Protein AF-A0AAE0Q9N7-F1 (afdb_monomer)

pLDDT: mean 81.33, std 13.74, range [32.94, 96.25]

Solvent-accessible surface area (backbone atoms only — not comparable to full-atom values): 13851 Å² total; per-residue (Å²): 134,69,70,65,60,53,56,53,50,52,50,53,51,52,50,52,51,51,52,49,51,51,52,52,48,52,53,51,52,49,52,52,48,51,55,51,49,51,50,50,52,51,51,50,51,50,51,51,49,52,52,51,51,52,53,52,52,49,53,50,52,52,53,54,53,50,51,55,51,51,52,52,49,49,54,50,50,52,50,51,53,51,53,50,54,52,50,52,53,52,53,50,51,51,52,51,50,53,50,49,55,51,49,52,52,52,48,51,52,52,50,54,53,50,51,51,52,52,50,52,53,29,56,76,69,70,44,47,76,39,90,92,48,98,46,73,56,78,68,87,82,69,53,68,80,67,49,50,59,55,41,50,51,54,44,51,52,51,29,57,77,69,72,50,61,95,84,55,80,44,70,66,47,31,57,77,70,71,48,68,56,57,71,57,46,50,52,52,51,52,51,51,51,52,47,32,37,73,78,49,94,51,59,67,74,60,36,71,71,58,50,73,56,80,66,100,58,99,46,90,66,60,83,66,72,46,68,51,81,77,76,88,68,81,75,74,84,81,125

Mean predicted aligned error: 16.09 Å

Organism: NCBI:txid175788

Structure (mmCIF, N/CA/C/O backbone):
data_AF-A0AAE0Q9N7-F1
#
_entry.id   AF-A0AAE0Q9N7-F1
#
loop_
_atom_site.group_PDB
_atom_site.id
_atom_site.type_symbol
_atom_site.label_atom_id
_atom_site.label_alt_id
_atom_site.label_comp_id
_atom_site.label_asym_id
_atom_site.label_entity_id
_atom_site.label_seq_id
_atom_site.pdbx_PDB_ins_code
_atom_site.Cartn_x
_atom_site.Cartn_y
_atom_site.Cartn_z
_atom_site.occupancy
_atom_site.B_iso_or_equiv
_atom_site.auth_seq_id
_atom_site.auth_comp_id
_atom_site.auth_asym_id
_atom_site.auth_atom_id
_atom_site.pdbx_PDB_model_num
ATOM 1 N N . MET A 1 1 ? -86.485 -32.021 118.780 1.00 53.03 1 MET A N 1
ATOM 2 C CA . MET A 1 1 ? -85.115 -31.770 118.247 1.00 53.03 1 MET A CA 1
ATOM 3 C C . MET A 1 1 ? -84.974 -31.622 116.704 1.00 53.03 1 MET A C 1
ATOM 5 O O . MET A 1 1 ? -83.862 -31.412 116.227 1.00 53.03 1 MET A O 1
ATOM 9 N N . VAL A 1 2 ? -86.040 -31.633 115.879 1.00 52.09 2 VAL A N 1
ATOM 10 C CA . VAL A 1 2 ? -85.914 -31.721 114.391 1.00 52.09 2 VAL A CA 1
ATOM 11 C C . VAL A 1 2 ? -85.994 -30.370 113.631 1.00 52.09 2 VAL A C 1
ATOM 13 O O . VAL A 1 2 ? -85.383 -30.212 112.570 1.00 52.09 2 VAL A O 1
ATOM 16 N N . LYS A 1 3 ? -86.680 -29.345 114.167 1.00 54.03 3 LYS A N 1
ATOM 17 C CA . LYS A 1 3 ? -86.928 -28.052 113.474 1.00 54.03 3 LYS A CA 1
ATOM 18 C C . LYS A 1 3 ? -85.702 -27.110 113.412 1.00 54.03 3 LYS A C 1
ATOM 20 O O . LYS A 1 3 ? -85.504 -26.442 112.394 1.00 54.03 3 LYS A O 1
ATOM 25 N N . ASN A 1 4 ? -84.819 -27.118 114.419 1.00 52.53 4 ASN A N 1
ATOM 26 C CA . ASN A 1 4 ? -83.611 -26.268 114.455 1.00 52.53 4 ASN A CA 1
ATOM 27 C C . ASN A 1 4 ? -82.521 -26.713 113.458 1.00 52.53 4 ASN A C 1
ATOM 29 O O . ASN A 1 4 ? -81.894 -25.882 112.794 1.00 52.53 4 ASN A O 1
ATOM 33 N N . LYS A 1 5 ? -82.382 -28.028 113.232 1.00 55.50 5 LYS A N 1
ATOM 34 C CA . LYS A 1 5 ? -81.478 -28.583 112.208 1.00 55.50 5 LYS A CA 1
ATOM 35 C C . LYS A 1 5 ? -81.874 -28.157 110.780 1.00 55.50 5 LYS A C 1
ATOM 37 O O . LYS A 1 5 ? -80.994 -27.952 109.943 1.00 55.50 5 LYS A O 1
ATOM 42 N N . ARG A 1 6 ? -83.171 -27.952 110.488 1.00 58.56 6 ARG A N 1
ATOM 43 C CA . ARG A 1 6 ? -83.671 -27.535 109.155 1.00 58.56 6 ARG A CA 1
ATOM 44 C C . ARG A 1 6 ? -83.397 -26.050 108.833 1.00 58.56 6 ARG A C 1
ATOM 46 O O . ARG A 1 6 ? -82.978 -25.754 107.710 1.00 58.56 6 ARG A O 1
ATOM 53 N N . LYS A 1 7 ? -83.557 -25.119 109.790 1.00 58.16 7 LYS A N 1
ATOM 54 C CA . LYS A 1 7 ? -83.225 -23.680 109.615 1.00 58.16 7 LYS A CA 1
ATOM 55 C C . LYS A 1 7 ? -81.712 -23.446 109.472 1.00 58.16 7 LYS A C 1
ATOM 57 O O . LYS A 1 7 ? -81.296 -22.711 108.573 1.00 58.16 7 LYS A O 1
ATOM 62 N N . ALA A 1 8 ? -80.892 -24.135 110.2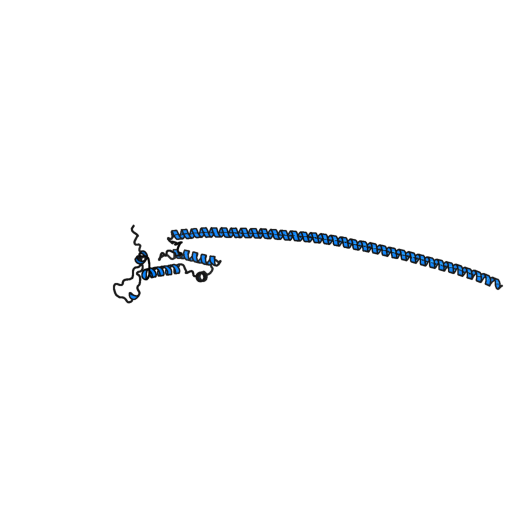70 1.00 60.62 8 ALA A N 1
ATOM 63 C CA . ALA A 1 8 ? -79.432 -24.100 110.149 1.00 60.62 8 ALA A CA 1
ATOM 64 C C . ALA A 1 8 ? -78.944 -24.663 108.797 1.00 60.62 8 ALA A C 1
ATOM 66 O O . ALA A 1 8 ? -78.095 -24.053 108.145 1.00 60.62 8 ALA A O 1
ATOM 67 N N . LYS A 1 9 ? -79.550 -25.760 108.304 1.00 61.16 9 LYS A N 1
ATOM 68 C CA . LYS A 1 9 ? -79.295 -26.291 106.948 1.00 61.16 9 LYS A CA 1
ATOM 69 C C . LYS A 1 9 ? -79.631 -25.277 105.846 1.00 61.16 9 LYS A C 1
ATOM 71 O O . LYS A 1 9 ? -78.845 -25.131 104.913 1.00 61.16 9 LYS A O 1
ATOM 76 N N . LYS A 1 10 ? -80.755 -24.549 105.938 1.00 63.91 10 LYS A N 1
ATOM 77 C CA . LYS A 1 10 ? -81.136 -23.514 104.949 1.00 63.91 10 LYS A CA 1
ATOM 78 C C . LYS A 1 10 ? -80.170 -22.319 104.940 1.00 63.91 10 LYS A C 1
ATOM 80 O O . LYS A 1 10 ? -79.782 -21.890 103.854 1.00 63.91 10 LYS A O 1
ATOM 85 N N . ARG A 1 11 ? -79.742 -21.811 106.106 1.00 62.56 11 ARG A N 1
ATOM 86 C CA . ARG A 1 11 ? -78.745 -20.720 106.205 1.00 62.56 11 ARG A CA 1
ATOM 87 C C . ARG A 1 11 ? -77.376 -21.149 105.664 1.00 62.56 11 ARG A C 1
ATOM 89 O O . ARG A 1 11 ? -76.873 -20.487 104.760 1.00 62.56 11 ARG A O 1
ATOM 96 N N . LYS A 1 12 ? -76.867 -22.323 106.069 1.00 67.38 12 LYS A N 1
ATOM 97 C CA . LYS A 1 12 ? -75.627 -22.904 105.514 1.00 67.38 12 LYS A CA 1
ATOM 98 C C . LYS A 1 12 ? -75.705 -23.108 103.996 1.00 67.38 12 LYS A C 1
ATOM 100 O O . LYS A 1 12 ? -74.743 -22.827 103.293 1.00 67.38 12 LYS A O 1
ATOM 105 N N . LYS A 1 13 ? -76.856 -23.527 103.451 1.00 70.25 13 LYS A N 1
ATOM 106 C CA . LYS A 1 13 ? -77.056 -23.687 101.995 1.00 70.25 13 LYS A CA 1
ATOM 107 C C . LYS A 1 13 ? -77.084 -22.341 101.249 1.00 70.25 13 LYS A C 1
ATOM 109 O O . LYS A 1 13 ? -76.568 -22.259 100.136 1.00 70.25 13 LYS A O 1
ATOM 114 N N . LYS A 1 14 ? -77.654 -21.284 101.848 1.00 72.31 14 LYS A N 1
ATOM 115 C CA . LYS A 1 14 ? -77.704 -19.921 101.276 1.00 72.31 14 LYS A CA 1
ATOM 116 C C . LYS A 1 14 ? -76.325 -19.253 101.288 1.00 72.31 14 LYS A C 1
ATOM 118 O O . LYS A 1 14 ? -75.944 -18.639 100.297 1.00 72.31 14 LYS A O 1
ATOM 123 N N . GLU A 1 15 ? -75.565 -19.435 102.361 1.00 74.38 15 GLU A N 1
ATOM 124 C CA . GLU A 1 15 ? -74.193 -18.941 102.502 1.00 74.38 15 GLU A CA 1
ATOM 125 C C . GLU A 1 15 ? -73.213 -19.688 101.598 1.00 74.38 15 GLU A C 1
ATOM 127 O O . GLU A 1 15 ? -72.452 -19.053 100.873 1.00 74.38 15 GLU A O 1
ATOM 132 N N . LYS A 1 16 ? -73.340 -21.019 101.498 1.00 74.38 16 LYS A N 1
ATOM 133 C CA . LYS A 1 16 ? -72.611 -21.824 100.511 1.00 74.38 16 LYS A CA 1
ATOM 134 C C . LYS A 1 16 ? -72.901 -21.341 99.086 1.00 74.38 16 LYS A C 1
ATOM 136 O O . LYS A 1 16 ? -71.962 -21.079 98.354 1.00 74.38 16 LYS A O 1
ATOM 141 N N . LYS A 1 17 ? -74.168 -21.079 98.723 1.00 75.31 17 LYS A N 1
ATOM 142 C CA . LYS A 1 17 ? -74.533 -20.469 97.422 1.00 75.31 17 LYS A CA 1
ATOM 143 C C . LYS A 1 17 ? -73.955 -19.060 97.216 1.00 75.31 17 LYS A C 1
ATOM 145 O O . LYS A 1 17 ? -73.606 -18.713 96.090 1.00 75.31 17 LYS A O 1
ATOM 150 N N . ARG A 1 18 ? -73.884 -18.222 98.257 1.00 76.06 18 ARG A N 1
ATOM 151 C CA . ARG A 1 18 ? -73.337 -16.853 98.173 1.00 76.06 18 ARG A CA 1
ATOM 152 C C . ARG A 1 18 ? -71.815 -16.882 98.000 1.00 76.06 18 ARG A C 1
ATOM 154 O O . ARG A 1 18 ? -71.292 -16.133 97.178 1.00 76.06 18 ARG A O 1
ATOM 161 N N . ASN A 1 19 ? -71.138 -17.788 98.703 1.00 76.88 19 ASN A N 1
ATOM 162 C CA . ASN A 1 19 ? -69.706 -18.039 98.561 1.00 76.88 19 ASN A CA 1
ATOM 163 C C . ASN A 1 19 ? -69.384 -18.666 97.202 1.00 76.88 19 ASN A C 1
ATOM 165 O O . ASN A 1 19 ? -68.473 -18.184 96.541 1.00 76.88 19 ASN A O 1
ATOM 169 N N . GLU A 1 20 ? -70.186 -19.620 96.722 1.00 78.25 20 GLU A N 1
ATOM 170 C CA . GLU A 1 20 ? -70.092 -20.177 95.365 1.00 78.25 20 GLU A CA 1
ATOM 171 C C . GLU A 1 20 ? -70.196 -19.064 94.310 1.00 78.25 20 GLU A C 1
ATOM 173 O O . GLU A 1 20 ? -69.321 -18.925 93.462 1.00 78.25 20 GLU A O 1
ATOM 178 N N . LYS A 1 21 ? -71.203 -18.181 94.413 1.00 76.94 21 LYS A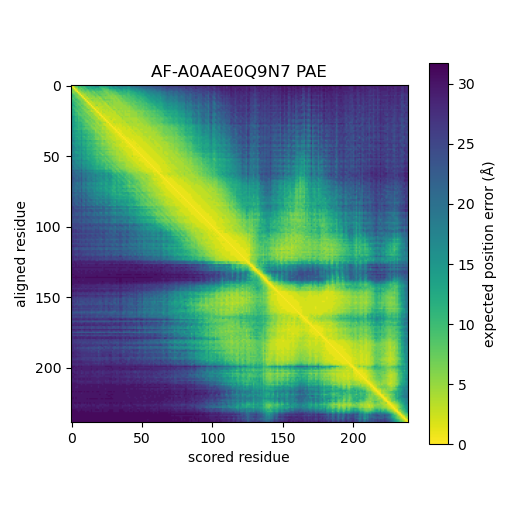 N 1
ATOM 179 C CA . LYS A 1 21 ? -71.366 -17.031 93.505 1.00 76.94 21 LYS A CA 1
ATOM 180 C C . LYS A 1 21 ? -70.185 -16.057 93.553 1.00 76.94 21 LYS A C 1
ATOM 182 O O . LYS A 1 21 ? -69.761 -15.583 92.502 1.00 76.94 21 LYS A O 1
ATOM 187 N N . LYS A 1 22 ? -69.637 -15.757 94.738 1.00 78.94 22 LYS A N 1
ATOM 188 C CA . LYS A 1 22 ? -68.433 -14.914 94.880 1.00 78.94 22 LYS A CA 1
ATOM 189 C C . LYS A 1 22 ? -67.204 -15.583 94.257 1.00 78.94 22 LYS A C 1
ATOM 191 O O . LYS A 1 22 ? -66.437 -14.912 93.573 1.00 78.94 22 LYS A O 1
ATOM 196 N N . ARG A 1 23 ? -67.045 -16.896 94.443 1.00 79.69 23 ARG A N 1
ATOM 197 C CA . ARG A 1 23 ? -65.943 -17.695 93.886 1.00 79.69 23 ARG A CA 1
ATOM 198 C C . ARG A 1 23 ? -66.013 -17.752 92.359 1.00 79.69 23 ARG A C 1
ATOM 200 O O . ARG A 1 23 ? -65.014 -17.494 91.695 1.00 79.69 23 ARG A O 1
ATOM 207 N N . VAL A 1 24 ? -67.208 -17.982 91.812 1.00 81.56 24 VAL A N 1
ATOM 208 C CA . VAL A 1 24 ? -67.478 -17.959 90.367 1.00 81.56 24 VAL A CA 1
ATOM 209 C C . VAL A 1 24 ? -67.246 -16.562 89.789 1.00 81.56 24 VAL A C 1
ATOM 211 O O . VAL A 1 24 ? -66.584 -16.447 88.765 1.00 81.56 24 VAL A O 1
ATOM 214 N N . LYS A 1 25 ? -67.706 -15.486 90.446 1.00 81.06 25 LYS A N 1
ATOM 215 C CA . LYS A 1 25 ? -67.467 -14.108 89.981 1.00 81.06 25 LYS A CA 1
ATOM 216 C C . LYS A 1 25 ? -65.980 -13.743 89.991 1.00 81.06 25 LYS A C 1
ATOM 218 O O . LYS A 1 25 ? -65.488 -13.264 88.978 1.00 81.06 25 LYS A O 1
ATOM 223 N N . LYS A 1 26 ? -65.247 -14.073 91.062 1.00 81.25 26 LYS A N 1
ATOM 224 C CA . LYS A 1 26 ? -63.788 -13.878 91.144 1.00 81.25 26 LYS A CA 1
ATOM 225 C C . LYS A 1 26 ? -63.051 -14.650 90.042 1.00 81.25 26 LYS A C 1
ATOM 227 O O . LYS A 1 26 ? -62.219 -14.075 89.354 1.00 81.25 26 LYS A O 1
ATOM 232 N N . SER A 1 27 ? -63.422 -15.912 89.809 1.00 84.69 27 SER A N 1
ATOM 233 C CA . SER A 1 27 ? -62.893 -16.730 88.705 1.00 84.69 27 SER A CA 1
ATOM 234 C C . SER A 1 27 ? -63.186 -16.120 87.327 1.00 84.69 27 SER A C 1
ATOM 236 O O . SER A 1 27 ? -62.323 -16.106 86.448 1.00 84.69 27 SER A O 1
ATOM 238 N N . MET A 1 28 ? -64.391 -15.580 87.135 1.00 83.56 28 MET A N 1
ATOM 239 C CA . MET A 1 28 ? -64.815 -14.956 85.882 1.00 83.56 28 MET A CA 1
ATOM 240 C C . MET A 1 28 ? -64.090 -13.626 85.626 1.00 83.56 28 MET A C 1
ATOM 242 O O . MET A 1 28 ? -63.645 -13.380 84.504 1.00 83.56 28 MET A O 1
ATOM 246 N N . ASP A 1 29 ? -63.929 -12.796 86.657 1.00 86.56 29 ASP A N 1
ATOM 247 C CA . ASP A 1 29 ? -63.195 -11.529 86.597 1.00 86.56 29 ASP A CA 1
ATOM 248 C C . ASP A 1 29 ? -61.695 -11.766 86.376 1.00 86.56 29 ASP A C 1
ATOM 250 O O . ASP A 1 29 ? -61.063 -11.062 85.587 1.00 86.56 29 ASP A O 1
ATOM 254 N N . GLU A 1 30 ? -61.133 -12.823 86.962 1.00 86.38 30 GLU A N 1
ATOM 255 C CA . GLU A 1 30 ? -59.747 -13.229 86.733 1.00 86.38 30 GLU A CA 1
ATOM 256 C C . GLU A 1 30 ? -59.525 -13.784 85.319 1.00 86.38 30 GLU A C 1
ATOM 258 O O . GLU A 1 30 ? -58.562 -13.402 84.652 1.00 86.38 30 GLU A O 1
ATOM 263 N N . LYS A 1 31 ? -60.466 -14.578 84.783 1.00 86.12 31 LYS A N 1
ATOM 264 C CA . LYS A 1 31 ? -60.480 -14.959 83.357 1.00 86.12 31 LYS A CA 1
ATOM 265 C C . LYS A 1 31 ? -60.561 -13.737 82.441 1.00 86.12 31 LYS A C 1
ATOM 267 O O . LYS A 1 31 ? -59.862 -13.688 81.431 1.00 86.12 31 LYS A O 1
ATOM 272 N N . LYS A 1 32 ? -61.388 -12.739 82.773 1.00 85.81 32 LYS A N 1
ATOM 273 C CA . LYS A 1 32 ? -61.473 -11.480 82.011 1.00 85.81 32 LYS A CA 1
ATOM 274 C C . LYS A 1 32 ? -60.167 -10.691 82.077 1.00 85.81 32 LYS A C 1
ATOM 276 O O . LYS A 1 32 ? -59.744 -10.162 81.052 1.00 85.81 32 LYS A O 1
ATOM 281 N N . ARG A 1 33 ? -59.517 -10.630 83.242 1.00 86.12 33 ARG A N 1
ATOM 282 C CA . ARG A 1 33 ? -58.223 -9.959 83.425 1.00 86.12 33 ARG A CA 1
ATOM 283 C C . ARG A 1 33 ? -57.124 -10.647 82.613 1.00 86.12 33 ARG A C 1
ATOM 285 O O . ARG A 1 33 ? -56.467 -9.966 81.837 1.00 86.12 33 ARG A O 1
ATOM 292 N N . LYS A 1 34 ? -57.017 -11.981 82.676 1.00 86.69 34 LYS A N 1
ATOM 293 C CA . LYS A 1 34 ? -56.077 -12.767 81.851 1.00 86.69 34 LYS A CA 1
ATOM 294 C C . LYS A 1 34 ? -56.313 -12.576 80.350 1.00 86.69 34 LYS A C 1
ATOM 296 O O . LYS A 1 34 ? -55.368 -12.294 79.629 1.00 86.69 34 LYS A O 1
ATOM 301 N N . ARG A 1 35 ? -57.570 -12.601 79.885 1.00 86.88 35 ARG A N 1
ATOM 302 C CA . ARG A 1 35 ? -57.908 -12.319 78.473 1.00 86.88 35 ARG A CA 1
ATOM 303 C C . ARG A 1 35 ? -57.516 -10.905 78.032 1.00 86.88 35 ARG A C 1
ATOM 305 O O . ARG A 1 35 ? -57.087 -10.716 76.898 1.00 86.88 35 ARG A O 1
ATOM 312 N N . ARG A 1 36 ? -57.682 -9.898 78.900 1.00 86.44 36 ARG A N 1
ATOM 313 C CA . ARG A 1 36 ? -57.249 -8.515 78.621 1.00 86.44 36 ARG A CA 1
ATOM 314 C C . ARG A 1 36 ? -55.724 -8.412 78.554 1.00 86.44 36 ARG A C 1
ATOM 316 O O . ARG A 1 36 ? -55.220 -7.746 77.656 1.00 86.44 36 ARG A O 1
ATOM 323 N N . GLU A 1 37 ? -55.018 -9.086 79.458 1.00 88.62 37 GLU A N 1
ATOM 324 C CA . GLU A 1 37 ? -53.552 -9.153 79.487 1.00 88.62 37 GLU A CA 1
ATOM 325 C C . GLU A 1 37 ? -52.998 -9.842 78.228 1.00 88.62 37 GLU A C 1
ATOM 327 O O . GLU A 1 37 ? -52.173 -9.274 77.520 1.00 88.62 37 GLU A O 1
ATOM 332 N N . GLU A 1 38 ? -53.529 -11.013 77.865 1.00 90.25 38 GLU A N 1
ATOM 333 C CA . GLU A 1 38 ? -53.177 -11.727 76.630 1.00 90.25 38 GLU A CA 1
ATOM 334 C C . GLU A 1 38 ? -53.450 -10.882 75.384 1.00 90.25 38 GLU A C 1
ATOM 336 O O . GLU A 1 38 ? -52.631 -10.852 74.465 1.00 90.25 38 GLU A O 1
ATOM 341 N N . LYS A 1 39 ? -54.574 -10.151 75.354 1.00 90.75 39 LYS A N 1
ATOM 342 C CA . LYS A 1 39 ? -54.892 -9.233 74.255 1.00 90.75 39 LYS A CA 1
ATOM 343 C C . LYS A 1 39 ? -53.864 -8.102 74.159 1.00 90.75 39 LYS A C 1
ATOM 345 O O . LYS A 1 39 ? -53.397 -7.827 73.057 1.00 90.75 39 LYS A O 1
ATOM 350 N N . ARG A 1 40 ? -53.453 -7.511 75.289 1.00 90.94 40 ARG A N 1
ATOM 351 C CA . ARG A 1 40 ? -52.391 -6.489 75.339 1.00 90.94 40 ARG A CA 1
ATOM 352 C C . ARG A 1 40 ? -51.048 -7.039 74.863 1.00 90.94 40 ARG A C 1
ATOM 354 O O . ARG A 1 40 ? -50.412 -6.417 74.021 1.00 90.94 40 ARG A O 1
ATOM 361 N N . ILE A 1 41 ? -50.647 -8.222 75.330 1.00 90.75 41 ILE A N 1
ATOM 362 C CA . ILE A 1 41 ? -49.402 -8.882 74.905 1.00 90.75 41 ILE A CA 1
ATOM 363 C C . ILE A 1 41 ? -49.440 -9.190 73.402 1.00 90.75 41 ILE A C 1
ATOM 365 O O . ILE A 1 41 ? -48.456 -8.966 72.697 1.00 90.75 41 ILE A O 1
ATOM 369 N N . LYS A 1 42 ? -50.573 -9.676 72.883 1.00 91.69 42 LYS A N 1
ATOM 370 C CA . LYS A 1 42 ? -50.754 -9.965 71.454 1.00 91.69 42 LYS A CA 1
ATOM 371 C C . LYS A 1 42 ? -50.705 -8.692 70.604 1.00 91.69 42 LYS A C 1
ATOM 373 O O . LYS A 1 42 ? -50.056 -8.690 69.558 1.00 91.69 42 LYS A O 1
ATOM 378 N N . GLU A 1 43 ? -51.345 -7.613 71.051 1.00 92.06 43 GLU A N 1
ATOM 379 C CA . GLU A 1 43 ? -51.276 -6.299 70.400 1.00 92.06 43 GLU A CA 1
ATOM 380 C C . GLU A 1 43 ? -49.852 -5.729 70.418 1.00 92.06 43 GLU A C 1
ATOM 382 O O . GLU A 1 43 ? -49.379 -5.254 69.387 1.00 92.06 43 GLU A O 1
ATOM 387 N N . GLU A 1 44 ? -49.131 -5.835 71.535 1.00 92.69 44 GLU A N 1
ATOM 388 C CA . GLU A 1 44 ? -47.752 -5.351 71.649 1.00 92.69 44 GLU A CA 1
ATOM 389 C C . GLU A 1 44 ? -46.784 -6.169 70.781 1.00 92.69 44 GLU A C 1
ATOM 391 O O . GLU A 1 44 ? -45.977 -5.595 70.052 1.00 92.69 44 GLU A O 1
ATOM 396 N N . ARG A 1 45 ? -46.921 -7.504 70.744 1.00 91.38 45 ARG A N 1
ATOM 397 C CA . ARG A 1 45 ? -46.169 -8.366 69.812 1.00 91.38 45 ARG A CA 1
ATOM 398 C C . ARG A 1 45 ? -46.454 -8.003 68.353 1.00 91.38 45 ARG A C 1
ATOM 400 O O . ARG A 1 45 ? -45.520 -7.879 67.566 1.00 91.38 45 ARG A O 1
ATOM 407 N N . SER A 1 46 ? -47.718 -7.758 67.997 1.00 91.94 46 SER A N 1
ATOM 408 C CA . SER A 1 46 ? -48.106 -7.291 66.656 1.00 91.94 46 SER A CA 1
ATOM 409 C C . SER A 1 46 ? -47.475 -5.932 66.319 1.00 91.94 46 SER A C 1
ATOM 411 O O . SER A 1 46 ? -46.937 -5.746 65.226 1.00 91.94 46 SER A O 1
ATOM 413 N N . ARG A 1 47 ? -47.463 -4.984 67.267 1.00 91.81 47 ARG A N 1
ATOM 414 C CA . ARG A 1 47 ? -46.800 -3.677 67.111 1.00 91.81 47 ARG A CA 1
ATOM 415 C C . ARG A 1 47 ? -45.289 -3.818 66.939 1.00 91.81 47 ARG A C 1
ATOM 417 O O . ARG A 1 47 ? -44.719 -3.159 66.069 1.00 91.81 47 ARG A O 1
ATOM 424 N N . GLN A 1 48 ? -44.640 -4.672 67.729 1.00 90.62 48 GLN A N 1
ATOM 425 C CA . GLN A 1 48 ? -43.209 -4.948 67.603 1.00 90.62 48 GLN A CA 1
ATOM 426 C C . GLN A 1 48 ? -42.871 -5.585 66.254 1.00 90.62 48 GLN A C 1
ATOM 428 O O . GLN A 1 48 ? -41.899 -5.168 65.623 1.00 90.62 48 GLN A O 1
ATOM 433 N N . GLU A 1 49 ? -43.684 -6.524 65.770 1.00 92.50 49 GLU A N 1
ATOM 434 C CA . GLU A 1 49 ? -43.461 -7.166 64.473 1.00 92.50 49 GLU A CA 1
ATOM 435 C C . GLU A 1 49 ? -43.624 -6.171 63.318 1.00 92.50 49 GLU A C 1
ATOM 437 O O . GLU A 1 49 ? -42.736 -6.057 62.475 1.00 92.50 49 GLU A O 1
ATOM 442 N N . LYS A 1 50 ? -44.658 -5.318 63.354 1.00 92.81 50 LYS A N 1
ATOM 443 C CA . LYS A 1 50 ? -44.818 -4.209 62.394 1.00 92.81 50 LYS A CA 1
ATOM 444 C C . LYS A 1 50 ? -43.628 -3.241 62.419 1.00 92.81 50 LYS A C 1
ATOM 446 O O . LYS A 1 50 ? -43.171 -2.792 61.366 1.00 92.81 50 LYS A O 1
ATOM 451 N N . ARG A 1 51 ? -43.087 -2.922 63.604 1.00 92.94 51 ARG A N 1
ATOM 452 C CA . ARG A 1 51 ? -41.875 -2.088 63.747 1.00 92.94 51 ARG A CA 1
ATOM 453 C C . ARG A 1 51 ? -40.647 -2.772 63.139 1.00 92.94 51 ARG A C 1
ATOM 455 O O . ARG A 1 51 ? -39.889 -2.117 62.422 1.00 92.94 51 ARG A O 1
ATOM 462 N N . LYS A 1 52 ? -40.450 -4.072 63.388 1.00 92.62 52 LYS A N 1
ATOM 463 C CA . LYS A 1 52 ? -39.361 -4.867 62.794 1.00 92.62 52 LYS A CA 1
ATOM 464 C C . LYS A 1 52 ? -39.489 -4.933 61.274 1.00 92.62 52 LYS A C 1
ATOM 466 O O . LYS A 1 52 ? -38.503 -4.713 60.574 1.00 92.62 52 LYS A O 1
ATOM 471 N N . GLU A 1 53 ? -40.692 -5.160 60.755 1.00 93.00 53 GLU A N 1
ATOM 472 C CA . GLU A 1 53 ? -40.956 -5.203 59.319 1.00 93.00 53 GLU A CA 1
ATOM 473 C C . GLU A 1 53 ? -40.695 -3.846 58.651 1.00 93.00 53 GLU A C 1
ATOM 475 O O . GLU A 1 53 ? -40.015 -3.788 57.625 1.00 93.00 53 GLU A O 1
ATOM 480 N N . LYS A 1 54 ? -41.134 -2.737 59.266 1.00 92.88 54 LYS A N 1
ATOM 481 C CA . LYS A 1 54 ? -40.835 -1.377 58.786 1.00 92.88 54 LYS A CA 1
ATOM 482 C C . LYS A 1 54 ? -39.324 -1.130 58.716 1.00 92.88 54 LYS A C 1
ATOM 484 O O . LYS A 1 54 ? -38.834 -0.692 57.676 1.00 92.88 54 LYS A O 1
ATOM 489 N N . LYS A 1 55 ? -38.573 -1.500 59.764 1.00 92.31 55 LYS A N 1
ATOM 490 C CA . LYS A 1 55 ? -37.099 -1.413 59.781 1.00 92.31 55 LYS A CA 1
ATOM 491 C C . LYS A 1 55 ? -36.452 -2.280 58.692 1.00 92.31 55 LYS A C 1
ATOM 493 O O . LYS A 1 55 ? -35.525 -1.826 58.024 1.00 92.31 55 LYS A O 1
ATOM 498 N N . ARG A 1 56 ? -36.945 -3.506 58.464 1.00 92.19 56 ARG A N 1
ATOM 499 C CA . ARG A 1 56 ? -36.468 -4.392 57.382 1.00 92.19 56 ARG A CA 1
ATOM 500 C C . ARG A 1 56 ? -36.708 -3.773 56.000 1.00 92.19 56 ARG A C 1
ATOM 502 O O . ARG A 1 56 ? -35.783 -3.738 55.189 1.00 92.19 56 ARG A O 1
ATOM 509 N N . LYS A 1 57 ? -37.911 -3.242 55.746 1.00 90.81 57 LYS A N 1
ATOM 510 C CA . LYS A 1 57 ? -38.269 -2.561 54.487 1.00 90.81 57 LYS A CA 1
ATOM 511 C C . LYS A 1 57 ? -37.408 -1.321 54.248 1.00 90.81 57 LYS A C 1
ATOM 513 O O . LYS A 1 57 ? -36.905 -1.136 53.142 1.00 90.81 57 LYS A O 1
ATOM 518 N N . GLU A 1 58 ? -37.176 -0.509 55.277 1.00 91.50 58 GLU A N 1
ATOM 519 C CA . GLU A 1 58 ? -36.314 0.674 55.186 1.00 91.50 58 GLU A CA 1
ATOM 520 C C . GLU A 1 58 ? -34.852 0.301 54.895 1.00 91.50 58 GLU A C 1
ATOM 522 O O . GLU A 1 58 ? -34.242 0.864 53.987 1.00 91.50 58 GLU A O 1
ATOM 527 N N . LYS A 1 59 ? -34.303 -0.710 55.584 1.00 91.38 59 LYS A N 1
ATOM 528 C CA . LYS A 1 59 ? -32.945 -1.217 55.326 1.00 91.38 59 LYS A CA 1
ATOM 529 C C . LYS A 1 59 ? -32.800 -1.753 53.897 1.00 91.38 59 LYS A C 1
ATOM 531 O O . LYS A 1 59 ? -31.794 -1.482 53.246 1.00 91.38 59 LYS A O 1
ATOM 536 N N . LYS A 1 60 ? -33.811 -2.468 53.385 1.00 89.88 60 LYS A N 1
ATOM 537 C CA . LYS A 1 60 ? -33.838 -2.972 52.000 1.00 89.88 60 LYS A CA 1
ATOM 538 C C . LYS A 1 60 ? -33.882 -1.824 50.983 1.00 89.88 60 LYS A C 1
ATOM 540 O O . LYS A 1 60 ? -33.146 -1.862 50.002 1.00 89.88 60 LYS A O 1
ATOM 545 N N . ARG A 1 61 ? -34.673 -0.775 51.248 1.00 89.06 61 ARG A N 1
ATOM 546 C CA . ARG A 1 61 ? -34.711 0.450 50.429 1.00 89.06 61 ARG A CA 1
ATOM 547 C C . ARG A 1 61 ? -33.364 1.176 50.399 1.00 89.06 61 ARG A C 1
ATOM 549 O O . ARG A 1 61 ? -32.906 1.518 49.314 1.00 89.06 61 ARG A O 1
ATOM 556 N N . LYS A 1 62 ? -32.716 1.366 51.557 1.00 89.25 62 LYS A N 1
ATOM 557 C CA . LYS A 1 62 ? -31.389 2.005 51.649 1.00 89.25 62 LYS A CA 1
ATOM 558 C C . LYS A 1 62 ? -30.334 1.223 50.857 1.00 89.25 62 LYS A C 1
ATOM 560 O O . LYS A 1 62 ? -29.697 1.805 49.986 1.00 89.25 62 LYS A O 1
ATOM 565 N N . ARG A 1 63 ? -30.254 -0.100 51.058 1.00 87.00 63 ARG A N 1
ATOM 566 C CA . ARG A 1 63 ? -29.352 -0.994 50.302 1.00 87.00 63 ARG A CA 1
ATOM 567 C C . ARG A 1 63 ? -29.590 -0.936 48.790 1.00 87.00 63 ARG A C 1
ATOM 569 O O . ARG A 1 63 ? -28.636 -0.833 48.031 1.00 87.00 63 ARG A O 1
ATOM 576 N N . GLY A 1 64 ? -30.851 -0.952 48.347 1.00 88.38 64 GLY A N 1
ATOM 577 C CA . GLY A 1 64 ? -31.181 -0.841 46.922 1.00 88.38 64 GLY A CA 1
ATOM 578 C C . GLY A 1 64 ? -30.808 0.521 46.320 1.00 88.38 64 GLY A C 1
ATOM 579 O O . GLY A 1 64 ? -30.363 0.591 45.178 1.00 88.38 64 GLY A O 1
ATOM 580 N N . GLY A 1 65 ? -30.952 1.609 47.083 1.00 88.75 65 GLY A N 1
ATOM 581 C CA . GLY A 1 65 ? -30.506 2.942 46.666 1.00 88.75 65 GLY A CA 1
ATOM 582 C C . GLY A 1 65 ? -28.984 3.046 46.540 1.00 88.75 65 GLY A C 1
ATOM 583 O O . GLY A 1 65 ? -28.491 3.641 45.585 1.00 88.75 65 GLY A O 1
ATOM 584 N N . GLU A 1 66 ? -28.250 2.437 47.469 1.00 90.31 66 GLU A N 1
ATOM 585 C CA . GLU A 1 66 ? -26.786 2.377 47.472 1.00 90.31 66 GLU A CA 1
ATOM 586 C C . GLU A 1 66 ? -26.245 1.532 46.309 1.00 90.31 66 GLU A C 1
ATOM 588 O O . GLU A 1 66 ? -25.428 2.025 45.536 1.00 90.31 66 GLU A O 1
ATOM 593 N N . GLN A 1 67 ? -26.810 0.341 46.074 1.00 89.31 67 GLN A N 1
ATOM 594 C CA . GLN A 1 67 ? -26.489 -0.488 44.903 1.00 89.31 67 GLN A CA 1
ATOM 595 C C . GLN A 1 67 ? -26.718 0.256 43.584 1.00 89.31 67 GLN A C 1
ATOM 597 O O . GLN A 1 67 ? -25.844 0.267 42.725 1.00 89.31 67 GLN A O 1
ATOM 602 N N .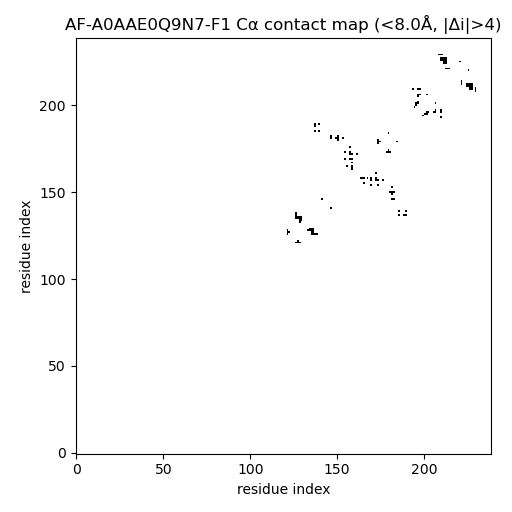 ARG A 1 68 ? -27.853 0.954 43.432 1.00 89.50 68 ARG A N 1
ATOM 603 C CA . ARG A 1 68 ? -28.126 1.764 42.230 1.00 89.50 68 ARG A CA 1
ATOM 604 C C . ARG A 1 68 ? -27.133 2.914 42.050 1.00 89.50 68 ARG A C 1
ATOM 606 O O . ARG A 1 68 ? -26.860 3.311 40.918 1.00 89.50 68 ARG A O 1
ATOM 613 N N . ARG A 1 69 ? -26.632 3.502 43.142 1.00 89.94 69 ARG A N 1
ATOM 614 C CA . ARG A 1 69 ? -25.616 4.564 43.085 1.00 89.94 69 ARG A CA 1
ATOM 615 C C . ARG A 1 69 ? -24.267 4.000 42.652 1.00 89.94 69 ARG A C 1
ATOM 617 O O . ARG A 1 69 ? -23.648 4.597 41.775 1.00 89.94 69 ARG A O 1
ATOM 624 N N . GLU A 1 70 ? -23.857 2.862 43.203 1.00 92.31 70 GLU A N 1
ATOM 625 C CA . GLU A 1 70 ? -22.618 2.185 42.807 1.00 92.31 70 GLU A CA 1
ATOM 626 C C . GLU A 1 70 ? -22.675 1.687 41.360 1.00 92.31 70 GLU A C 1
ATOM 628 O O . GLU A 1 70 ? -21.775 1.982 40.583 1.00 92.31 70 GLU A O 1
ATOM 633 N N . GLU A 1 71 ? -23.782 1.085 40.921 1.00 93.38 71 GLU A N 1
ATOM 634 C CA . GLU A 1 71 ? -23.952 0.656 39.527 1.00 93.38 71 GLU A CA 1
ATOM 635 C C . GLU A 1 71 ? -23.868 1.838 38.541 1.00 93.38 71 GLU A C 1
ATOM 637 O O . GLU A 1 71 ? -23.254 1.741 37.479 1.00 93.38 71 GLU A O 1
ATOM 642 N N . LYS A 1 72 ? -24.438 3.000 38.896 1.00 94.00 72 LYS A N 1
ATOM 643 C CA . LYS A 1 72 ? -24.302 4.228 38.093 1.00 94.00 72 LYS A CA 1
ATOM 644 C C . LYS A 1 72 ? -22.862 4.742 38.057 1.00 94.00 72 LYS A C 1
ATOM 646 O O . LYS A 1 72 ? -22.437 5.236 37.012 1.00 94.00 72 LYS A O 1
ATOM 651 N N . LYS A 1 73 ? -22.125 4.676 39.172 1.00 95.00 73 LYS A N 1
ATOM 652 C CA . LYS A 1 73 ? -20.702 5.052 39.212 1.00 95.00 73 LYS A CA 1
ATOM 653 C C . LYS A 1 73 ? -19.876 4.110 38.343 1.00 95.00 73 LYS A C 1
ATOM 655 O O . LYS A 1 73 ? -19.076 4.596 37.549 1.00 95.00 73 LYS A O 1
ATOM 660 N N . GLU A 1 74 ? -20.124 2.809 38.432 1.00 94.06 74 GLU A N 1
ATOM 661 C CA . GLU A 1 74 ? -19.421 1.798 37.645 1.00 94.06 74 GLU A CA 1
ATOM 662 C C . GLU A 1 74 ? -19.686 1.976 36.149 1.00 94.06 74 GLU A C 1
ATOM 664 O O . GLU A 1 74 ? -18.751 2.113 35.366 1.00 94.06 74 GLU A O 1
ATOM 669 N N . LYS A 1 75 ? -20.949 2.158 35.744 1.00 95.94 75 LYS A N 1
ATOM 670 C CA . LYS A 1 75 ? -21.306 2.488 34.353 1.00 95.94 75 LYS A CA 1
ATOM 671 C C . LYS A 1 75 ? -20.588 3.742 33.842 1.00 95.94 75 LYS A C 1
ATOM 673 O O . LYS A 1 75 ? -20.129 3.763 32.701 1.00 95.94 75 LYS A O 1
ATOM 678 N N . LYS A 1 76 ? -20.454 4.783 34.674 1.00 95.19 76 LYS A N 1
ATOM 679 C CA . LYS A 1 76 ? -19.687 5.992 34.322 1.00 95.19 76 LYS A CA 1
ATOM 680 C C . LYS A 1 76 ? -18.188 5.709 34.182 1.00 95.19 76 LYS A C 1
ATOM 682 O O . LYS A 1 76 ? -17.577 6.227 33.252 1.00 95.19 76 LYS A O 1
ATOM 687 N N . ARG A 1 77 ? -17.602 4.897 35.070 1.00 95.12 77 ARG A N 1
ATOM 688 C CA . ARG A 1 77 ? -16.186 4.492 35.010 1.00 95.12 77 ARG A CA 1
ATOM 689 C C . ARG A 1 77 ? -15.890 3.687 33.750 1.00 95.12 77 ARG A C 1
ATOM 691 O O . ARG A 1 77 ? -14.963 4.031 33.023 1.00 95.12 77 ARG A O 1
ATOM 698 N N . VAL A 1 78 ? -16.723 2.692 33.450 1.00 96.12 78 VAL A N 1
ATOM 699 C CA . VAL A 1 78 ? -16.615 1.871 32.237 1.00 96.12 78 VAL A CA 1
ATOM 700 C C . VAL A 1 78 ? -16.740 2.736 30.987 1.00 96.12 78 VAL A C 1
ATOM 702 O O . VAL A 1 78 ? -15.894 2.645 30.102 1.00 96.12 78 VAL A O 1
ATOM 705 N N . LYS A 1 79 ? -17.735 3.634 30.932 1.00 96.25 79 LYS A N 1
ATOM 706 C CA . LYS A 1 79 ? -17.901 4.559 29.802 1.00 96.25 79 LYS A CA 1
ATOM 707 C C . LYS A 1 79 ? -16.662 5.437 29.600 1.00 96.25 79 LYS A C 1
ATOM 709 O O . LYS A 1 79 ? -16.157 5.512 28.485 1.00 96.25 79 LYS A O 1
ATOM 714 N N . LYS A 1 80 ? -16.134 6.032 30.676 1.00 96.00 80 LYS A N 1
ATOM 715 C CA . LYS A 1 80 ? -14.916 6.854 30.624 1.00 96.00 80 LYS A CA 1
ATOM 716 C C . LYS A 1 80 ? -13.705 6.047 30.139 1.00 96.00 80 LYS A C 1
ATOM 718 O O . LYS A 1 80 ? -12.990 6.502 29.255 1.00 96.00 80 LYS A O 1
ATOM 723 N N . SER A 1 81 ? -13.513 4.835 30.664 1.00 95.62 81 SER A N 1
ATOM 724 C CA . SER A 1 81 ? -12.430 3.937 30.237 1.00 95.62 81 SER A CA 1
ATOM 725 C C . SER A 1 81 ? -12.550 3.553 28.759 1.00 95.62 81 SER A C 1
ATOM 727 O O . SER A 1 81 ? -11.553 3.519 28.041 1.00 95.62 81 SER A O 1
ATOM 729 N N . MET A 1 82 ? -13.768 3.298 28.276 1.00 95.12 82 MET A N 1
ATOM 730 C CA . MET A 1 82 ? -14.018 2.978 26.871 1.00 95.12 82 MET A CA 1
ATOM 731 C C . MET A 1 82 ? -13.730 4.171 25.949 1.00 95.12 82 MET A C 1
ATOM 733 O O . MET A 1 82 ? -13.110 3.998 24.902 1.00 95.12 82 MET A O 1
ATOM 737 N N . GLU A 1 83 ? -14.139 5.381 26.334 1.00 95.94 83 GLU A N 1
ATOM 738 C CA . GLU A 1 83 ? -13.838 6.613 25.594 1.00 95.94 83 GLU A CA 1
ATOM 739 C C . GLU A 1 83 ? -12.330 6.887 25.530 1.00 95.94 83 GLU A C 1
ATOM 741 O O . GLU A 1 83 ? -11.812 7.226 24.466 1.00 95.94 83 GLU A O 1
ATOM 746 N N . GLU A 1 84 ? -11.611 6.666 26.631 1.00 95.44 84 GLU A N 1
ATOM 747 C CA . GLU A 1 84 ? -10.155 6.798 26.692 1.00 95.44 84 GLU A CA 1
ATOM 748 C C . GLU A 1 84 ? -9.447 5.775 25.795 1.00 95.44 84 GLU A C 1
ATOM 750 O O . GLU A 1 84 ? -8.621 6.159 24.969 1.00 95.44 84 GLU A O 1
ATOM 755 N N . LYS A 1 85 ? -9.847 4.497 25.849 1.00 95.75 85 LYS A N 1
ATOM 756 C CA . LYS A 1 85 ? -9.347 3.455 24.930 1.00 95.75 85 LYS A CA 1
ATOM 757 C C . LYS A 1 85 ? -9.624 3.787 23.461 1.00 95.75 85 LYS A C 1
ATOM 759 O O . LYS A 1 85 ? -8.799 3.530 22.588 1.00 95.75 85 LYS A O 1
ATOM 764 N N . ASN A 1 86 ? -10.785 4.367 23.164 1.00 94.62 86 ASN A N 1
ATOM 765 C CA . ASN A 1 86 ? -11.108 4.798 21.806 1.00 94.62 86 ASN A CA 1
ATOM 766 C C . ASN A 1 86 ? -10.241 5.985 21.367 1.00 94.62 86 ASN A C 1
ATOM 768 O O . ASN A 1 86 ? -9.854 6.058 20.199 1.00 94.62 86 ASN A O 1
ATOM 772 N N . ARG A 1 87 ? -9.917 6.904 22.282 1.00 94.69 87 ARG A N 1
ATOM 773 C CA . ARG A 1 87 ? -9.025 8.035 22.016 1.00 94.69 87 ARG A CA 1
ATOM 774 C C . ARG A 1 87 ? -7.601 7.565 21.727 1.00 94.69 87 ARG A C 1
ATOM 776 O O . ARG A 1 87 ? -7.055 7.951 20.696 1.00 94.69 87 ARG A O 1
ATOM 783 N N . THR A 1 88 ? -7.047 6.681 22.555 1.00 94.50 88 THR A N 1
ATOM 784 C CA . THR A 1 88 ? -5.695 6.138 22.351 1.00 94.50 88 THR A CA 1
ATOM 785 C C . THR A 1 88 ? -5.591 5.368 21.036 1.00 94.50 88 THR A C 1
ATOM 787 O O . THR A 1 88 ? -4.678 5.625 20.258 1.00 94.50 88 THR A O 1
ATOM 790 N N . ARG A 1 89 ? -6.581 4.528 20.703 1.00 93.81 89 ARG A N 1
ATOM 791 C CA . ARG A 1 89 ? -6.623 3.798 19.421 1.00 93.81 89 ARG A CA 1
ATOM 792 C C . ARG A 1 89 ? -6.664 4.731 18.205 1.00 93.81 89 ARG A C 1
ATOM 794 O O . ARG A 1 89 ? -6.048 4.443 17.181 1.00 93.81 89 ARG A O 1
ATOM 801 N N . ARG A 1 90 ? -7.387 5.856 18.289 1.00 93.00 90 ARG A N 1
ATOM 802 C CA . ARG A 1 90 ? -7.415 6.877 17.222 1.00 93.00 90 ARG A CA 1
ATOM 803 C C . ARG A 1 90 ? -6.068 7.583 17.081 1.00 93.00 90 ARG A C 1
ATOM 805 O O . ARG A 1 90 ? -5.634 7.830 15.959 1.00 93.00 90 ARG A O 1
ATOM 812 N N . GLU A 1 91 ? -5.419 7.913 18.193 1.00 94.12 91 GLU A N 1
ATOM 813 C CA . GLU A 1 91 ? -4.093 8.536 18.193 1.00 94.12 91 GLU A CA 1
ATOM 814 C C . GLU A 1 91 ? -3.017 7.587 17.648 1.00 94.12 91 GLU A C 1
ATOM 816 O O . GLU A 1 91 ? -2.198 8.007 16.833 1.00 94.12 91 GLU A O 1
ATOM 821 N N . GLU A 1 92 ? -3.055 6.306 18.014 1.00 94.94 92 GLU A N 1
ATOM 822 C CA . GLU A 1 92 ? -2.167 5.271 17.477 1.00 94.94 92 GLU A CA 1
ATOM 823 C C . GLU A 1 92 ? -2.357 5.090 15.968 1.00 94.94 92 GLU A C 1
ATOM 825 O O . GLU A 1 92 ? -1.381 5.161 15.222 1.00 94.94 92 GLU A O 1
ATOM 830 N N . LYS A 1 93 ? -3.609 4.997 15.496 1.00 94.69 93 LYS A N 1
ATOM 831 C CA . LYS A 1 93 ? -3.916 4.925 14.059 1.00 94.69 93 LYS A CA 1
ATOM 832 C C . LYS A 1 93 ? -3.358 6.130 13.291 1.00 94.69 93 LYS A C 1
ATOM 834 O O . LYS A 1 93 ? -2.744 5.951 12.246 1.00 94.69 93 LYS A O 1
ATOM 839 N N . ARG A 1 94 ? -3.507 7.350 13.828 1.00 93.81 94 ARG A N 1
ATOM 840 C CA . ARG A 1 94 ? -2.930 8.575 13.236 1.00 93.81 94 ARG A CA 1
ATOM 841 C C . ARG A 1 94 ? -1.401 8.539 13.197 1.00 93.81 94 ARG A C 1
ATOM 843 O O . ARG A 1 94 ? -0.801 9.026 12.244 1.00 93.81 94 ARG A O 1
ATOM 850 N N . ARG A 1 95 ? -0.750 8.003 14.236 1.00 93.25 95 ARG A N 1
ATOM 851 C CA . ARG A 1 95 ? 0.715 7.845 14.265 1.00 93.25 95 ARG A CA 1
ATOM 852 C C . ARG A 1 95 ? 1.181 6.833 13.226 1.00 93.25 95 ARG A C 1
ATOM 854 O O . ARG A 1 95 ? 2.181 7.077 12.562 1.00 93.25 95 ARG A O 1
ATOM 861 N N . GLU A 1 96 ? 0.469 5.722 13.082 1.00 93.19 96 GLU A N 1
ATOM 862 C CA . GLU A 1 96 ? 0.778 4.702 12.084 1.00 93.19 96 GLU A CA 1
ATOM 863 C C . GLU A 1 96 ? 0.601 5.236 10.657 1.00 93.19 96 GLU A C 1
ATOM 865 O O . GLU A 1 96 ? 1.483 5.051 9.826 1.00 93.19 96 GLU A O 1
ATOM 870 N N . GLU A 1 97 ? -0.476 5.974 10.393 1.00 93.88 97 GLU A N 1
ATOM 871 C CA . GLU A 1 97 ? -0.723 6.638 9.109 1.00 93.88 97 GLU A CA 1
ATOM 872 C C . GLU A 1 97 ? 0.392 7.631 8.758 1.00 93.88 97 GLU A C 1
ATOM 874 O O . GLU A 1 97 ? 0.992 7.517 7.692 1.00 93.88 97 GLU A O 1
ATOM 879 N N . LYS A 1 98 ? 0.792 8.498 9.700 1.00 94.00 98 LYS A N 1
ATOM 880 C CA . LYS A 1 98 ? 1.955 9.388 9.519 1.00 94.00 98 LYS A CA 1
ATOM 881 C C . LYS A 1 98 ? 3.258 8.624 9.266 1.00 94.00 98 LYS A C 1
ATOM 883 O O . LYS A 1 98 ? 4.111 9.088 8.514 1.00 94.00 98 LYS A O 1
ATOM 888 N N . ARG A 1 99 ? 3.454 7.463 9.906 1.00 91.69 99 ARG A N 1
ATOM 889 C CA . ARG A 1 99 ? 4.627 6.606 9.655 1.00 91.69 99 ARG A CA 1
ATOM 890 C C . ARG A 1 99 ? 4.596 6.015 8.246 1.00 91.69 99 ARG A C 1
ATOM 892 O O . ARG A 1 99 ? 5.647 5.967 7.616 1.00 91.69 99 ARG A O 1
ATOM 899 N N . ARG A 1 100 ? 3.427 5.584 7.762 1.00 88.94 100 ARG A N 1
ATOM 900 C CA . ARG A 1 100 ? 3.242 5.074 6.394 1.00 88.94 100 ARG A CA 1
ATOM 901 C C . ARG A 1 100 ? 3.513 6.170 5.365 1.00 88.94 100 ARG A C 1
ATOM 903 O O . ARG A 1 100 ? 4.387 5.988 4.534 1.00 88.94 100 ARG A O 1
ATOM 910 N N . GLU A 1 101 ? 2.901 7.340 5.524 1.00 90.50 101 GLU A N 1
ATOM 911 C CA . GLU A 1 101 ? 3.114 8.500 4.648 1.00 90.50 101 GLU A CA 1
ATOM 912 C C . GLU A 1 101 ? 4.592 8.918 4.583 1.00 90.50 101 GLU A C 1
ATOM 914 O O . GLU A 1 101 ? 5.148 9.134 3.504 1.00 90.50 101 GLU A O 1
ATOM 919 N N . LYS A 1 102 ? 5.279 8.958 5.733 1.00 91.00 102 LYS A N 1
ATOM 920 C CA . LYS A 1 102 ? 6.722 9.222 5.777 1.00 91.00 102 LYS A CA 1
ATOM 921 C C . LYS A 1 102 ? 7.528 8.150 5.033 1.00 91.00 102 LYS A C 1
ATOM 923 O O . LYS A 1 102 ? 8.482 8.490 4.335 1.00 91.00 102 LYS A O 1
ATOM 928 N N . ASN A 1 103 ? 7.172 6.874 5.185 1.00 90.12 103 ASN A N 1
ATOM 929 C CA . ASN A 1 103 ? 7.839 5.779 4.481 1.00 90.12 103 ASN A CA 1
ATOM 930 C C . ASN A 1 103 ? 7.626 5.872 2.965 1.00 90.12 103 ASN A C 1
ATOM 932 O O . ASN A 1 103 ? 8.595 5.710 2.228 1.00 90.12 103 ASN A O 1
ATOM 936 N N . ASP A 1 104 ? 6.413 6.189 2.513 1.00 86.69 104 ASP A N 1
ATOM 937 C CA . ASP A 1 104 ? 6.086 6.365 1.094 1.00 86.69 104 ASP A CA 1
ATOM 938 C C . ASP A 1 104 ? 6.839 7.562 0.499 1.00 86.69 104 ASP A C 1
ATOM 940 O O . ASP A 1 104 ? 7.439 7.462 -0.572 1.00 86.69 104 ASP A O 1
ATOM 944 N N . THR A 1 105 ? 6.910 8.668 1.244 1.00 92.00 105 THR A N 1
ATOM 945 C CA . THR A 1 105 ? 7.690 9.857 0.864 1.00 92.00 105 THR A CA 1
ATOM 946 C C . THR A 1 105 ? 9.175 9.517 0.709 1.00 92.00 105 THR A C 1
ATOM 948 O O . THR A 1 105 ? 9.807 9.862 -0.290 1.00 92.00 105 THR A O 1
ATOM 951 N N . MET A 1 106 ? 9.739 8.785 1.673 1.00 92.69 106 MET A N 1
ATOM 952 C CA . MET A 1 106 ? 11.134 8.345 1.634 1.00 92.69 106 MET A CA 1
ATOM 953 C C . MET A 1 106 ? 11.387 7.330 0.509 1.00 92.69 106 MET A C 1
ATOM 955 O O . MET A 1 106 ? 12.438 7.375 -0.129 1.00 92.69 106 MET A O 1
ATOM 959 N N . ALA A 1 107 ? 10.442 6.428 0.235 1.00 88.38 107 ALA A N 1
ATOM 960 C CA . ALA A 1 107 ? 10.527 5.485 -0.877 1.00 88.38 107 ALA A CA 1
ATOM 961 C C . ALA A 1 107 ? 10.522 6.214 -2.227 1.00 88.38 107 ALA A C 1
ATOM 963 O O . ALA A 1 107 ? 11.387 5.946 -3.059 1.00 88.38 107 ALA A O 1
ATOM 964 N N . SER A 1 108 ? 9.620 7.182 -2.411 1.00 90.31 108 SER A N 1
ATOM 965 C CA . SER A 1 108 ? 9.560 8.029 -3.607 1.00 90.31 108 SER A CA 1
ATOM 966 C C . SER A 1 108 ? 10.873 8.786 -3.834 1.00 90.31 108 SER A C 1
ATOM 968 O O . SER A 1 108 ? 11.445 8.721 -4.922 1.00 90.31 108 SER A O 1
ATOM 970 N N . ALA A 1 109 ? 11.431 9.399 -2.784 1.00 93.19 109 ALA A N 1
ATOM 971 C CA . ALA A 1 109 ? 12.724 10.076 -2.862 1.00 93.19 109 ALA A CA 1
ATOM 972 C C . ALA A 1 109 ? 13.858 9.123 -3.285 1.00 93.19 109 ALA A C 1
ATOM 974 O O . ALA A 1 109 ? 14.648 9.449 -4.169 1.00 93.19 109 ALA A O 1
ATOM 975 N N . ARG A 1 110 ? 13.913 7.910 -2.715 1.00 91.75 110 ARG A N 1
ATOM 976 C CA . ARG A 1 110 ? 14.914 6.894 -3.088 1.00 91.75 110 ARG A CA 1
ATOM 977 C C . ARG A 1 110 ? 14.766 6.429 -4.535 1.00 91.75 110 ARG A C 1
ATOM 979 O O . ARG A 1 110 ? 15.777 6.242 -5.207 1.00 91.75 110 ARG A O 1
ATOM 986 N N . ILE A 1 111 ? 13.534 6.243 -5.011 1.00 89.75 111 ILE A N 1
ATOM 987 C CA . ILE A 1 111 ? 13.265 5.899 -6.413 1.00 89.75 111 ILE A CA 1
ATOM 988 C C . ILE A 1 111 ? 13.730 7.039 -7.319 1.00 89.75 111 ILE A C 1
ATOM 990 O O . ILE A 1 111 ? 14.429 6.780 -8.291 1.00 89.75 111 ILE A O 1
ATOM 994 N N . SER A 1 112 ? 13.415 8.291 -6.977 1.00 92.00 112 SER A N 1
ATOM 995 C CA . SER A 1 112 ? 13.850 9.458 -7.749 1.00 92.00 112 SER A CA 1
ATOM 996 C C . SER A 1 112 ? 15.372 9.532 -7.871 1.00 92.00 112 SER A C 1
ATOM 998 O O . SER A 1 112 ? 15.879 9.713 -8.974 1.00 92.00 112 SER A O 1
ATOM 1000 N N . VAL A 1 113 ? 16.104 9.353 -6.767 1.00 93.81 113 VAL A N 1
ATOM 1001 C CA . VAL A 1 113 ? 17.578 9.322 -6.780 1.00 93.81 113 VAL A CA 1
ATOM 1002 C C . VAL A 1 113 ? 18.083 8.174 -7.657 1.00 93.81 113 VAL A C 1
ATOM 1004 O O . VAL A 1 113 ? 18.898 8.391 -8.547 1.00 93.81 113 VAL A O 1
ATOM 1007 N N . CYS A 1 114 ? 17.522 6.973 -7.497 1.00 88.56 114 CYS A N 1
ATOM 1008 C CA . CYS A 1 114 ? 17.903 5.813 -8.300 1.00 88.56 114 CYS A CA 1
ATOM 1009 C C . CYS A 1 114 ? 17.675 6.027 -9.807 1.00 88.56 114 CYS A C 1
ATOM 1011 O O . CYS A 1 114 ? 18.500 5.615 -10.620 1.00 88.56 114 CYS A O 1
ATOM 1013 N N . LEU A 1 115 ? 16.580 6.683 -10.205 1.00 86.38 115 LEU A N 1
ATOM 1014 C CA . LEU A 1 115 ? 16.318 7.002 -11.610 1.00 86.38 115 LEU A CA 1
ATOM 1015 C C . LEU A 1 115 ? 17.344 7.994 -12.175 1.00 86.38 115 LEU A C 1
ATOM 1017 O O . LEU A 1 115 ? 17.760 7.845 -13.325 1.00 86.38 115 LEU A O 1
ATOM 1021 N N . VAL A 1 116 ? 17.784 8.966 -11.371 1.00 89.38 116 VAL A N 1
ATOM 1022 C CA . VAL A 1 116 ? 18.857 9.899 -11.748 1.00 89.38 116 VAL A CA 1
ATOM 1023 C C . VAL A 1 116 ? 20.190 9.166 -11.911 1.00 89.38 116 VAL A C 1
ATOM 1025 O O . VAL A 1 116 ? 20.892 9.404 -12.897 1.00 89.38 116 VAL A O 1
ATOM 1028 N N . ASP A 1 117 ? 20.510 8.229 -11.018 1.00 88.94 117 ASP A N 1
ATOM 1029 C CA . ASP A 1 117 ? 21.727 7.413 -11.108 1.00 88.94 117 ASP A CA 1
ATOM 1030 C C . ASP A 1 117 ? 21.723 6.539 -12.367 1.00 88.94 117 ASP A C 1
ATOM 1032 O O . ASP A 1 117 ? 22.710 6.489 -13.102 1.00 88.94 117 ASP A O 1
ATOM 1036 N N . ILE A 1 118 ? 20.590 5.888 -12.662 1.00 84.25 118 ILE A N 1
ATOM 1037 C CA . ILE A 1 118 ? 20.420 5.081 -13.878 1.00 84.25 118 ILE A CA 1
ATOM 1038 C C . ILE A 1 118 ? 20.589 5.956 -15.120 1.00 84.25 118 ILE A C 1
ATOM 1040 O O . ILE A 1 118 ? 21.285 5.556 -16.052 1.00 84.25 118 ILE A O 1
ATOM 1044 N N . SER A 1 119 ? 19.979 7.143 -15.137 1.00 82.75 119 SER A N 1
ATOM 1045 C CA . SER A 1 119 ? 20.096 8.082 -16.254 1.00 82.75 119 SER A CA 1
ATOM 1046 C C . SER A 1 119 ? 21.549 8.517 -16.469 1.00 82.75 119 SER A C 1
ATOM 1048 O O . SER A 1 119 ? 22.068 8.431 -17.581 1.00 82.75 119 SER A O 1
ATOM 1050 N N . SER A 1 120 ? 22.243 8.891 -15.393 1.00 85.69 120 SER A N 1
ATOM 1051 C CA . SER A 1 120 ? 23.659 9.275 -15.423 1.00 85.69 120 SER A CA 1
ATOM 1052 C C . SER A 1 120 ? 24.549 8.136 -15.923 1.00 85.69 120 SER A C 1
ATOM 1054 O O . SER A 1 120 ? 25.388 8.339 -16.802 1.00 85.69 120 SER A O 1
ATOM 1056 N N . TRP A 1 121 ? 24.320 6.912 -15.434 1.00 84.50 121 TRP A N 1
ATOM 1057 C CA . TRP A 1 121 ? 25.026 5.719 -15.900 1.00 84.50 121 TRP A CA 1
ATOM 1058 C C . TRP A 1 121 ? 24.765 5.444 -17.387 1.00 84.50 121 TRP A C 1
ATOM 1060 O O . TRP A 1 121 ? 25.707 5.157 -18.126 1.00 84.50 121 TRP A O 1
ATOM 1070 N N . MET A 1 122 ? 23.516 5.572 -17.849 1.00 76.94 122 MET A N 1
ATOM 1071 C CA . MET A 1 122 ? 23.165 5.407 -19.262 1.00 76.94 122 MET A CA 1
ATOM 1072 C C . MET A 1 122 ? 23.879 6.432 -20.146 1.00 76.94 122 MET A C 1
ATOM 1074 O O . MET A 1 122 ? 24.451 6.046 -21.165 1.00 76.94 122 MET A O 1
ATOM 1078 N N . MET A 1 123 ? 23.918 7.705 -19.741 1.00 75.62 123 MET A N 1
ATOM 1079 C CA . MET A 1 123 ? 24.644 8.751 -20.470 1.00 75.62 123 MET A CA 1
ATOM 1080 C C . MET A 1 123 ? 26.144 8.448 -20.567 1.00 75.62 123 MET A C 1
ATOM 1082 O O . MET A 1 123 ? 26.704 8.514 -21.659 1.00 75.62 123 MET A O 1
ATOM 1086 N N . ALA A 1 124 ? 26.775 8.034 -19.463 1.00 77.44 124 ALA A N 1
ATOM 1087 C CA . ALA A 1 124 ? 28.195 7.674 -19.440 1.00 77.44 124 ALA A CA 1
ATOM 1088 C C . ALA A 1 124 ? 28.535 6.483 -20.358 1.00 77.44 124 ALA A C 1
ATOM 1090 O O . ALA A 1 124 ? 29.635 6.411 -20.898 1.00 77.44 124 ALA A O 1
ATOM 1091 N N . HIS A 1 125 ? 27.586 5.566 -20.573 1.00 71.06 125 HIS A N 1
ATOM 1092 C CA . HIS A 1 125 ? 27.754 4.391 -21.438 1.00 71.06 125 HIS A CA 1
ATOM 1093 C C . HIS A 1 125 ? 27.179 4.595 -22.850 1.00 71.06 125 HIS A C 1
ATOM 1095 O O . HIS A 1 125 ? 26.946 3.618 -23.563 1.00 71.06 125 HIS A O 1
ATOM 1101 N N . GLN A 1 126 ? 26.934 5.849 -23.255 1.00 65.19 126 GLN A N 1
ATOM 1102 C CA . GLN A 1 126 ? 26.407 6.223 -24.576 1.00 65.19 126 GLN A CA 1
ATOM 1103 C C . GLN A 1 126 ? 25.045 5.579 -24.911 1.00 65.19 126 GLN A C 1
ATOM 1105 O O . GLN A 1 126 ? 24.662 5.430 -26.072 1.00 65.19 126 GLN A O 1
ATOM 1110 N N . LEU A 1 127 ? 24.267 5.213 -23.891 1.00 65.81 127 LEU A N 1
ATOM 1111 C CA . LEU A 1 127 ? 22.920 4.678 -24.045 1.00 65.81 127 LEU A CA 1
ATOM 1112 C C . LEU A 1 127 ? 21.936 5.848 -24.149 1.00 65.81 127 LEU A C 1
ATOM 1114 O O . LEU A 1 127 ? 21.496 6.413 -23.150 1.00 65.81 127 LEU A O 1
ATOM 1118 N N . LYS A 1 128 ? 21.579 6.234 -25.378 1.00 56.72 128 LYS A N 1
ATOM 1119 C CA . LYS A 1 128 ? 20.642 7.340 -25.620 1.00 56.72 128 LYS A CA 1
ATOM 1120 C C . LYS A 1 128 ? 19.195 6.874 -25.407 1.00 56.72 128 LYS A C 1
ATOM 1122 O O . LYS A 1 128 ? 18.642 6.121 -26.212 1.00 56.72 128 LYS A O 1
ATOM 1127 N N . LEU A 1 129 ? 18.577 7.328 -24.314 1.00 54.38 129 LEU A N 1
ATOM 1128 C CA . LEU A 1 129 ? 17.125 7.291 -24.125 1.00 54.38 129 LEU A CA 1
ATOM 1129 C C . LEU A 1 129 ? 16.504 8.316 -25.077 1.00 54.38 129 LEU A C 1
ATOM 1131 O O . LEU A 1 129 ? 16.865 9.488 -25.036 1.00 54.38 129 LEU A O 1
ATOM 1135 N N . ASN A 1 130 ? 15.590 7.891 -25.949 1.00 56.81 130 ASN A N 1
ATOM 1136 C CA . ASN A 1 130 ? 14.754 8.822 -26.696 1.00 56.81 130 ASN A CA 1
ATOM 1137 C C . ASN A 1 130 ? 13.473 9.078 -25.873 1.00 56.81 130 ASN A C 1
ATOM 1139 O O . ASN A 1 130 ? 12.633 8.186 -25.767 1.00 56.81 130 ASN A O 1
ATOM 1143 N N . PRO A 1 131 ? 13.314 10.249 -25.232 1.00 51.62 131 PRO A N 1
ATOM 1144 C CA . PRO A 1 131 ? 12.202 10.479 -24.312 1.00 51.62 131 PRO A CA 1
ATOM 1145 C C . PRO A 1 131 ? 10.852 10.645 -25.029 1.00 51.62 131 PRO A C 1
ATOM 1147 O O . PRO A 1 131 ? 9.817 10.391 -24.423 1.00 51.62 131 PRO A O 1
ATOM 1150 N N . SER A 1 132 ? 10.838 11.005 -26.320 1.00 49.03 132 SER A N 1
ATOM 1151 C CA . SER A 1 132 ? 9.604 11.152 -27.113 1.00 49.03 132 SER A CA 1
ATOM 1152 C C . SER A 1 132 ? 9.153 9.856 -27.795 1.00 49.03 132 SER A C 1
ATOM 1154 O O . SER A 1 132 ? 8.033 9.762 -28.295 1.00 49.03 132 SER A O 1
ATOM 1156 N N . LYS A 1 133 ? 10.010 8.833 -27.812 1.00 48.84 133 LYS A N 1
ATOM 1157 C CA . LYS A 1 133 ? 9.722 7.528 -28.404 1.00 48.84 133 LYS A CA 1
ATOM 1158 C C . LYS A 1 133 ? 10.482 6.505 -27.588 1.00 48.84 133 LYS A C 1
ATOM 1160 O O . LYS A 1 133 ? 11.696 6.471 -27.685 1.00 48.84 133 LYS A O 1
ATOM 1165 N N . THR A 1 134 ? 9.791 5.699 -26.788 1.00 49.50 134 THR A N 1
ATOM 1166 C CA . THR A 1 134 ? 10.310 4.606 -25.942 1.00 49.50 134 THR A CA 1
ATOM 1167 C C . THR A 1 134 ? 11.079 3.538 -26.746 1.00 49.50 134 THR A C 1
ATOM 1169 O O . THR A 1 134 ? 10.711 2.368 -26.834 1.00 49.50 134 THR A O 1
ATOM 1172 N N . GLU A 1 135 ? 12.181 3.933 -27.366 1.00 51.56 135 GLU A N 1
ATOM 1173 C CA . GLU A 1 135 ? 13.071 3.132 -28.181 1.00 51.56 135 GLU A CA 1
ATOM 1174 C C . GLU A 1 135 ? 14.497 3.476 -27.752 1.00 51.56 135 GLU A C 1
ATOM 1176 O O . GLU A 1 135 ? 14.986 4.583 -27.970 1.00 51.56 135 GLU A O 1
ATOM 1181 N N . LEU A 1 136 ? 15.148 2.511 -27.095 1.00 50.81 136 LEU A N 1
ATOM 1182 C CA . LEU A 1 136 ? 16.592 2.523 -26.883 1.00 50.81 136 LEU A CA 1
ATOM 1183 C C . LEU A 1 136 ? 17.279 2.776 -28.228 1.00 50.81 136 LEU A C 1
ATOM 1185 O O . LEU A 1 136 ? 17.002 2.058 -29.194 1.00 50.81 136 LEU A O 1
ATOM 1189 N N . LEU A 1 137 ? 18.189 3.747 -28.281 1.00 52.56 137 LEU A N 1
ATOM 1190 C CA . LEU A 1 137 ? 19.118 3.853 -29.397 1.00 52.56 137 LEU A CA 1
ATOM 1191 C C . LEU A 1 137 ? 20.013 2.608 -29.352 1.00 52.56 137 LEU A C 1
ATOM 1193 O O . LEU A 1 137 ? 20.810 2.422 -28.434 1.00 52.56 137 LEU A O 1
ATOM 1197 N N . VAL A 1 138 ? 19.787 1.683 -30.281 1.00 53.78 138 VAL A N 1
ATOM 1198 C CA . VAL A 1 138 ? 20.494 0.405 -30.299 1.00 53.78 138 VAL A CA 1
ATOM 1199 C C . VAL A 1 138 ? 21.883 0.626 -30.878 1.00 53.78 138 VAL A C 1
ATOM 1201 O O . VAL A 1 138 ? 22.007 0.868 -32.075 1.00 53.78 138 VAL A O 1
ATOM 1204 N N . ILE A 1 139 ? 22.912 0.493 -30.039 1.00 56.69 139 ILE A N 1
ATOM 1205 C CA . ILE A 1 139 ? 24.292 0.285 -30.484 1.00 56.69 139 ILE A CA 1
ATOM 1206 C C . ILE A 1 139 ? 24.476 -1.234 -30.639 1.00 56.69 139 ILE A C 1
ATOM 1208 O O . ILE A 1 139 ? 24.616 -1.945 -29.636 1.00 56.69 139 ILE A O 1
ATOM 1212 N N . PRO A 1 140 ? 24.384 -1.798 -31.858 1.00 59.09 140 PRO A N 1
ATOM 1213 C CA . PRO A 1 140 ? 24.727 -3.199 -32.062 1.00 59.09 140 PRO A CA 1
ATOM 1214 C C . PRO A 1 140 ? 26.198 -3.416 -31.675 1.00 59.09 140 PRO A C 1
ATOM 1216 O O . PRO A 1 140 ? 27.061 -2.659 -32.101 1.00 59.09 140 PRO A O 1
ATOM 1219 N N . GLY A 1 141 ? 26.480 -4.444 -30.868 1.00 62.97 141 GLY A N 1
ATOM 1220 C CA . GLY A 1 141 ? 27.849 -4.773 -30.440 1.00 62.97 141 GLY A CA 1
ATOM 1221 C C . GLY A 1 141 ? 28.201 -4.432 -28.988 1.00 62.97 141 GLY A C 1
ATOM 1222 O O . GLY A 1 141 ? 29.353 -4.601 -28.604 1.00 62.97 141 GLY A O 1
ATOM 1223 N N . LEU A 1 142 ? 27.236 -4.012 -28.161 1.00 69.31 142 LEU A N 1
ATOM 1224 C CA . LEU A 1 142 ? 27.460 -3.839 -26.719 1.00 69.31 142 LEU A CA 1
ATOM 1225 C C . LEU A 1 142 ? 28.029 -5.128 -26.085 1.00 69.31 142 LEU A C 1
ATOM 1227 O O . LEU A 1 142 ? 27.449 -6.205 -26.278 1.00 69.31 142 LEU A O 1
ATOM 1231 N N . PRO A 1 143 ? 29.121 -5.044 -25.297 1.00 73.94 143 PRO A N 1
ATOM 1232 C CA . PRO A 1 143 ? 29.652 -6.202 -24.593 1.00 73.94 143 PRO A CA 1
ATOM 1233 C C . PRO A 1 143 ? 28.616 -6.728 -23.594 1.00 73.94 143 PRO A C 1
ATOM 1235 O O . PRO A 1 143 ? 27.815 -5.970 -23.042 1.00 73.94 143 PRO A O 1
ATOM 1238 N N . LEU A 1 144 ? 28.652 -8.032 -23.300 1.00 73.00 144 LEU A N 1
ATOM 1239 C CA . LEU A 1 144 ? 27.734 -8.661 -22.335 1.00 73.00 144 LEU A CA 1
ATOM 1240 C C . LEU A 1 144 ? 27.744 -7.957 -20.966 1.00 73.00 144 LEU A C 1
ATOM 1242 O O . LEU A 1 144 ? 26.710 -7.882 -20.299 1.00 73.00 144 LEU A O 1
ATOM 1246 N N . ASN A 1 145 ? 28.886 -7.376 -20.596 1.00 78.25 145 ASN A N 1
ATOM 1247 C CA . ASN A 1 145 ? 29.073 -6.600 -19.373 1.00 78.25 145 ASN A CA 1
ATOM 1248 C C . ASN A 1 145 ? 28.191 -5.342 -19.316 1.00 78.25 145 ASN A C 1
ATOM 1250 O O . ASN A 1 145 ? 27.767 -4.965 -18.230 1.00 78.25 145 ASN A O 1
ATOM 1254 N N . ALA A 1 146 ? 27.853 -4.737 -20.458 1.00 77.06 146 ALA A N 1
ATOM 1255 C CA . ALA A 1 146 ? 26.934 -3.599 -20.532 1.00 77.06 146 ALA A CA 1
ATOM 1256 C C . ALA A 1 146 ? 25.454 -4.035 -20.565 1.00 77.06 146 ALA A C 1
ATOM 1258 O O . ALA A 1 146 ? 24.571 -3.309 -20.114 1.00 77.06 146 ALA A O 1
ATOM 1259 N N . ILE A 1 147 ? 25.165 -5.248 -21.053 1.00 82.38 147 ILE A N 1
ATOM 1260 C CA . ILE A 1 147 ? 23.795 -5.788 -21.146 1.00 82.38 147 ILE A CA 1
ATOM 1261 C C . ILE A 1 147 ? 23.310 -6.327 -19.795 1.00 82.38 147 ILE A C 1
ATOM 1263 O O . ILE A 1 147 ? 22.130 -6.201 -19.457 1.00 82.38 147 ILE A O 1
ATOM 1267 N N . ARG A 1 148 ? 24.203 -6.933 -19.005 1.00 86.31 148 ARG A N 1
ATOM 1268 C CA . ARG A 1 148 ? 23.851 -7.556 -17.721 1.00 86.31 148 ARG A CA 1
ATOM 1269 C C . ARG A 1 148 ? 23.204 -6.572 -16.727 1.00 86.31 148 ARG A C 1
ATOM 1271 O O . ARG A 1 148 ? 22.139 -6.923 -16.214 1.00 86.31 148 ARG A O 1
ATOM 1278 N N . PRO A 1 149 ? 23.745 -5.361 -16.480 1.00 87.38 149 PRO A N 1
ATOM 1279 C CA . PRO A 1 149 ? 23.107 -4.376 -15.604 1.00 87.38 149 PRO A CA 1
ATOM 1280 C C . PRO A 1 149 ? 21.700 -3.993 -16.071 1.00 87.38 149 PRO A C 1
ATOM 1282 O O . PRO A 1 149 ? 20.772 -3.952 -15.268 1.00 87.38 149 PRO A O 1
ATOM 1285 N N . LEU A 1 150 ? 21.507 -3.811 -17.381 1.00 85.25 150 LEU A N 1
ATOM 1286 C CA . LEU A 1 150 ? 20.200 -3.485 -17.958 1.00 85.25 150 LEU A CA 1
ATOM 1287 C C . LEU A 1 150 ? 19.172 -4.596 -17.720 1.00 85.25 150 LEU A C 1
ATOM 1289 O O . LEU A 1 150 ? 18.025 -4.316 -17.371 1.00 85.25 150 LEU A O 1
ATOM 1293 N N . GLN A 1 151 ? 19.575 -5.862 -17.866 1.00 89.62 151 GLN A N 1
ATOM 1294 C CA . GLN A 1 151 ? 18.690 -6.989 -17.572 1.00 89.62 151 GLN A CA 1
ATOM 1295 C C . GLN A 1 151 ? 18.341 -7.059 -16.082 1.00 89.62 151 GLN A C 1
ATOM 1297 O O . GLN A 1 151 ? 17.200 -7.358 -15.735 1.00 89.62 151 GLN A O 1
ATOM 1302 N N . MET A 1 152 ? 19.297 -6.762 -15.197 1.00 89.88 152 MET A N 1
ATOM 1303 C CA . MET A 1 152 ? 19.050 -6.715 -13.755 1.00 89.88 152 MET A CA 1
ATOM 1304 C C . MET A 1 152 ? 18.044 -5.621 -13.389 1.00 89.88 152 MET A C 1
ATOM 1306 O O . MET A 1 152 ? 17.113 -5.893 -12.634 1.00 89.88 152 MET A O 1
ATOM 1310 N N . ILE A 1 153 ? 18.182 -4.424 -13.967 1.00 88.38 153 ILE A N 1
ATOM 1311 C CA . ILE A 1 153 ? 17.235 -3.317 -13.775 1.00 88.38 153 ILE A CA 1
ATOM 1312 C C . ILE A 1 153 ? 15.843 -3.712 -14.280 1.00 88.38 153 ILE A C 1
ATOM 1314 O O . ILE A 1 153 ? 14.860 -3.530 -13.566 1.00 88.38 153 ILE A O 1
ATOM 1318 N N . GLN A 1 154 ? 15.748 -4.315 -15.472 1.00 89.00 154 GLN A N 1
ATOM 1319 C CA . GLN A 1 154 ? 14.471 -4.784 -16.014 1.00 89.00 154 GLN A CA 1
ATOM 1320 C C . GLN A 1 154 ? 13.808 -5.826 -15.099 1.00 89.00 154 GLN A C 1
ATOM 1322 O O . GLN A 1 154 ? 12.600 -5.766 -14.866 1.00 89.00 154 GLN A O 1
ATOM 1327 N N . ASN A 1 155 ? 14.588 -6.767 -14.562 1.00 91.94 155 ASN A N 1
ATOM 1328 C CA . ASN A 1 155 ? 14.073 -7.798 -13.666 1.00 91.94 155 ASN A CA 1
ATOM 1329 C C . ASN A 1 155 ? 13.583 -7.203 -12.341 1.00 91.94 155 ASN A C 1
ATOM 1331 O O . ASN A 1 155 ? 12.499 -7.555 -11.879 1.00 91.94 155 ASN A O 1
ATOM 1335 N N . ALA A 1 156 ? 14.352 -6.279 -11.762 1.00 90.25 156 ALA A N 1
ATOM 1336 C CA . ALA A 1 156 ? 13.973 -5.577 -10.542 1.00 90.25 156 ALA A CA 1
ATOM 1337 C C . ALA A 1 156 ? 12.700 -4.742 -10.745 1.00 90.25 156 ALA A C 1
ATOM 1339 O O . ALA A 1 156 ? 11.806 -4.780 -9.905 1.00 90.25 156 ALA A O 1
ATOM 1340 N N . ALA A 1 157 ? 12.569 -4.053 -11.884 1.00 89.69 157 ALA A N 1
ATOM 1341 C CA . ALA A 1 157 ? 11.363 -3.305 -12.229 1.00 89.69 157 ALA A CA 1
ATOM 1342 C C . ALA A 1 157 ? 10.136 -4.223 -12.356 1.00 89.69 157 ALA A C 1
ATOM 1344 O O . ALA A 1 157 ? 9.081 -3.916 -11.806 1.00 89.69 157 ALA A O 1
ATOM 1345 N N . ALA A 1 158 ? 10.273 -5.378 -13.015 1.00 91.81 158 ALA A N 1
ATOM 1346 C CA . ALA A 1 158 ? 9.190 -6.357 -13.105 1.00 91.81 158 ALA A CA 1
ATOM 1347 C C . ALA A 1 158 ? 8.785 -6.887 -11.717 1.00 91.81 158 ALA A C 1
ATOM 1349 O O . ALA A 1 158 ? 7.600 -6.975 -11.412 1.00 91.81 158 ALA A O 1
ATOM 1350 N N . GLN A 1 159 ? 9.754 -7.195 -10.850 1.00 93.19 159 GLN A N 1
ATOM 1351 C CA . GLN A 1 159 ? 9.478 -7.618 -9.473 1.00 93.19 159 GLN A CA 1
ATOM 1352 C C . GLN A 1 159 ? 8.799 -6.515 -8.650 1.00 93.19 159 GLN A C 1
ATOM 1354 O O . GLN A 1 159 ? 7.883 -6.823 -7.893 1.00 93.19 159 GLN A O 1
ATOM 1359 N N . LEU A 1 160 ? 9.195 -5.250 -8.824 1.00 89.44 160 LEU A N 1
ATOM 1360 C CA . LEU A 1 160 ? 8.590 -4.101 -8.145 1.00 89.44 160 LEU A CA 1
ATOM 1361 C C . LEU A 1 160 ? 7.108 -3.949 -8.510 1.00 89.44 160 LEU A C 1
ATOM 1363 O O . LEU A 1 160 ? 6.278 -3.793 -7.620 1.00 89.44 160 LEU A O 1
ATOM 1367 N N . VAL A 1 161 ? 6.769 -4.051 -9.801 1.00 89.75 161 VAL A N 1
ATOM 1368 C CA . VAL A 1 161 ? 5.380 -3.945 -10.288 1.00 89.75 161 VAL A CA 1
ATOM 1369 C C . VAL A 1 161 ? 4.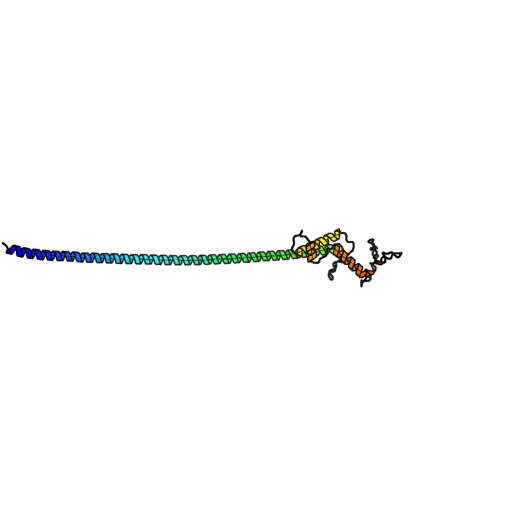481 -5.022 -9.676 1.00 89.75 161 VAL A C 1
ATOM 1371 O O . VAL A 1 161 ? 3.348 -4.737 -9.304 1.00 89.75 161 VAL A O 1
ATOM 1374 N N . PHE A 1 162 ? 4.988 -6.249 -9.535 1.00 91.56 162 PHE A N 1
ATOM 1375 C CA . PHE A 1 162 ? 4.249 -7.359 -8.924 1.00 91.56 162 PHE A CA 1
ATOM 1376 C C . PHE A 1 162 ? 4.425 -7.461 -7.400 1.00 91.56 162 PHE A C 1
ATOM 1378 O O . PHE A 1 162 ? 3.896 -8.392 -6.796 1.00 91.56 162 PHE A O 1
ATOM 1385 N N . ASN A 1 163 ? 5.155 -6.529 -6.777 1.00 91.25 163 ASN A N 1
ATOM 1386 C CA . ASN A 1 163 ? 5.504 -6.545 -5.356 1.00 91.25 163 ASN A CA 1
ATOM 1387 C C . ASN A 1 163 ? 6.088 -7.896 -4.885 1.00 91.25 163 ASN A C 1
ATOM 1389 O O . ASN A 1 163 ? 5.669 -8.473 -3.880 1.00 91.25 163 ASN A O 1
ATOM 1393 N N . LEU A 1 164 ? 7.039 -8.434 -5.652 1.00 91.94 164 LEU A N 1
ATOM 1394 C CA . LEU A 1 164 ? 7.658 -9.734 -5.400 1.00 91.94 164 LEU A CA 1
ATOM 1395 C C . LEU A 1 164 ? 9.039 -9.615 -4.756 1.00 91.94 164 LEU A C 1
ATOM 1397 O O . LEU A 1 164 ? 9.734 -8.605 -4.856 1.00 91.94 164 LEU A O 1
ATOM 1401 N N . HIS A 1 165 ? 9.468 -10.705 -4.120 1.00 88.38 165 HIS A N 1
ATOM 1402 C CA . HIS A 1 165 ? 10.776 -10.789 -3.482 1.00 88.38 165 HIS A CA 1
ATOM 1403 C C . HIS A 1 165 ? 11.928 -10.741 -4.507 1.00 88.38 165 HIS A C 1
ATOM 1405 O O . HIS A 1 165 ? 11.789 -11.239 -5.627 1.00 88.38 165 HIS A O 1
ATOM 1411 N N . LYS A 1 166 ? 13.100 -10.235 -4.096 1.00 82.56 166 LYS A N 1
ATOM 1412 C CA . LYS A 1 166 ? 14.298 -9.998 -4.933 1.00 82.56 166 LYS A CA 1
ATOM 1413 C C . LYS A 1 166 ? 14.756 -11.197 -5.779 1.00 82.56 166 LYS A C 1
ATOM 1415 O O . LYS A 1 166 ? 15.272 -11.021 -6.879 1.00 82.56 166 LYS A O 1
ATOM 1420 N N . PHE A 1 167 ? 14.591 -12.418 -5.277 1.00 85.62 167 PHE A N 1
ATOM 1421 C CA . PHE A 1 167 ? 15.027 -13.646 -5.964 1.00 85.62 167 PHE A CA 1
ATOM 1422 C C . PHE A 1 167 ? 13.885 -14.391 -6.665 1.00 85.62 167 PHE A C 1
ATOM 1424 O O . PHE A 1 167 ? 14.055 -15.530 -7.091 1.00 85.62 167 PHE A O 1
ATOM 1431 N N . SER A 1 168 ? 12.713 -13.765 -6.784 1.00 89.38 168 SER A N 1
ATOM 1432 C CA . SER A 1 168 ? 11.565 -14.375 -7.456 1.00 89.38 168 SER A CA 1
ATOM 1433 C C . SER A 1 168 ? 11.842 -14.552 -8.945 1.00 89.38 168 SER A C 1
ATOM 1435 O O . SER A 1 168 ? 12.418 -13.670 -9.591 1.00 89.38 168 SER A O 1
ATOM 1437 N N . HIS A 1 169 ? 11.386 -15.675 -9.499 1.00 90.62 169 HIS A N 1
ATOM 1438 C CA . HIS A 1 169 ? 11.597 -16.025 -10.898 1.00 90.62 169 HIS A CA 1
ATOM 1439 C C . HIS A 1 169 ? 10.967 -14.978 -11.833 1.00 90.62 169 HIS A C 1
ATO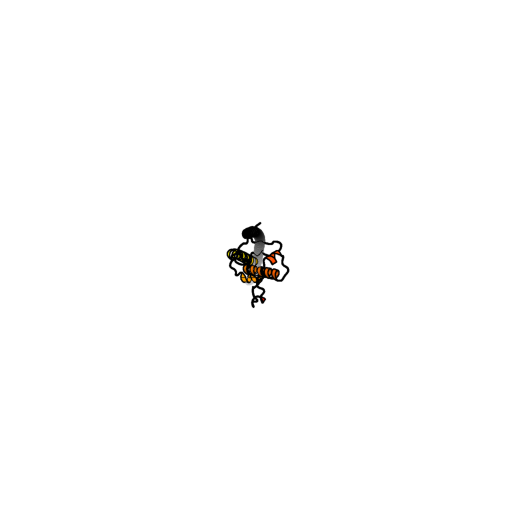M 1441 O O . HIS A 1 169 ? 9.749 -14.825 -11.896 1.00 90.62 169 HIS A O 1
ATOM 1447 N N . THR A 1 170 ? 11.808 -14.234 -12.556 1.00 90.06 170 THR A N 1
ATOM 1448 C CA . THR A 1 170 ? 11.375 -13.060 -13.330 1.00 90.06 170 THR A CA 1
ATOM 1449 C C . THR A 1 170 ? 10.819 -13.411 -14.712 1.00 90.06 170 THR A C 1
ATOM 1451 O O . THR A 1 170 ? 9.987 -12.683 -15.241 1.00 90.06 170 THR A O 1
ATOM 1454 N N . THR A 1 171 ? 11.223 -14.536 -15.307 1.00 89.50 171 THR A N 1
ATOM 1455 C CA . THR A 1 171 ? 10.787 -14.958 -16.652 1.00 89.50 171 THR A CA 1
ATOM 1456 C C . THR A 1 171 ? 9.257 -14.974 -16.853 1.00 89.50 171 THR A C 1
ATOM 1458 O O . THR A 1 171 ? 8.802 -14.438 -17.866 1.00 89.50 171 THR A O 1
ATOM 1461 N N . PRO A 1 172 ? 8.427 -15.522 -15.937 1.00 91.88 172 PRO A N 1
ATOM 1462 C CA . PRO A 1 172 ? 6.971 -15.476 -16.069 1.00 91.88 172 PRO A CA 1
ATOM 1463 C C . PRO A 1 172 ? 6.417 -14.056 -15.931 1.00 91.88 172 PRO A C 1
ATOM 1465 O O . PRO A 1 172 ? 5.442 -13.736 -16.604 1.00 91.88 172 PRO A O 1
ATOM 1468 N N . LEU A 1 173 ? 7.060 -13.194 -15.134 1.00 91.50 173 LEU A N 1
ATOM 1469 C CA . LEU A 1 173 ? 6.673 -11.787 -14.994 1.00 91.50 173 LEU A CA 1
ATOM 1470 C C . LEU A 1 173 ? 6.902 -11.050 -16.309 1.00 91.50 173 LEU A C 1
ATOM 1472 O O . LEU A 1 173 ? 6.010 -10.399 -16.832 1.00 91.50 173 LEU A O 1
ATOM 1476 N N . LEU A 1 174 ? 8.082 -11.208 -16.907 1.00 90.19 174 LEU A N 1
ATOM 1477 C CA . LEU A 1 174 ? 8.377 -10.593 -18.198 1.00 90.19 174 LEU A CA 1
ATOM 1478 C C . LEU A 1 174 ? 7.375 -11.033 -19.273 1.00 90.19 174 LEU A C 1
ATOM 1480 O O . LEU A 1 174 ? 6.954 -10.212 -20.083 1.00 90.19 174 LEU A O 1
ATOM 1484 N N . ARG A 1 175 ? 6.925 -12.294 -19.242 1.00 89.44 175 ARG A N 1
ATOM 1485 C CA . ARG A 1 175 ? 5.875 -12.779 -20.145 1.00 89.44 175 ARG A CA 1
ATOM 1486 C C . ARG A 1 175 ? 4.521 -12.117 -19.876 1.00 89.44 175 ARG A C 1
ATOM 1488 O O . ARG A 1 175 ? 3.893 -11.687 -20.836 1.00 89.44 175 ARG A O 1
ATOM 1495 N N . SER A 1 176 ? 4.088 -11.997 -18.620 1.00 91.56 176 SER A N 1
ATOM 1496 C CA . SER A 1 176 ? 2.811 -11.343 -18.286 1.00 91.56 176 SER A CA 1
ATOM 1497 C C . SER A 1 176 ? 2.814 -9.844 -18.616 1.00 91.56 176 SER A C 1
ATOM 1499 O O . SER A 1 176 ? 1.824 -9.318 -19.119 1.00 91.56 176 SER A O 1
ATOM 1501 N N . LEU A 1 177 ? 3.953 -9.171 -18.426 1.00 89.62 177 LEU A N 1
ATOM 1502 C CA . LEU A 1 177 ? 4.195 -7.777 -18.823 1.00 89.62 177 LEU A CA 1
ATOM 1503 C C . LEU A 1 177 ? 4.369 -7.589 -20.341 1.00 89.62 177 LEU A C 1
ATOM 1505 O O . LEU A 1 177 ? 4.441 -6.452 -20.804 1.00 89.62 177 LEU A O 1
ATOM 1509 N N . HIS A 1 178 ? 4.480 -8.673 -21.117 1.00 88.62 178 HIS A N 1
ATOM 1510 C CA . HIS A 1 178 ? 4.864 -8.649 -22.535 1.00 88.62 178 HIS A CA 1
ATOM 1511 C C . HIS A 1 178 ? 6.224 -7.964 -22.789 1.00 88.62 178 HIS A C 1
ATOM 1513 O O . HIS A 1 178 ? 6.478 -7.357 -23.833 1.00 88.62 178 HIS A O 1
ATOM 1519 N N . TRP A 1 179 ? 7.136 -8.046 -21.822 1.00 90.81 179 TRP A N 1
ATOM 1520 C CA . TRP A 1 179 ? 8.486 -7.507 -21.910 1.00 90.81 179 TRP A CA 1
ATOM 1521 C C . TRP A 1 179 ? 9.460 -8.563 -22.439 1.00 90.81 179 TRP A C 1
ATOM 1523 O O . TRP A 1 179 ? 9.653 -9.617 -21.844 1.00 90.81 179 TRP A O 1
ATOM 1533 N N . PHE A 1 180 ? 10.157 -8.258 -23.534 1.00 86.62 180 PHE A N 1
ATOM 1534 C CA . PHE A 1 180 ? 11.297 -9.065 -23.976 1.00 86.62 180 PHE A CA 1
ATOM 1535 C C . PHE A 1 180 ? 12.513 -8.848 -23.074 1.00 86.62 180 PHE A C 1
ATOM 1537 O O . PHE A 1 180 ? 12.762 -7.714 -22.657 1.00 86.62 180 PHE A O 1
ATOM 1544 N N . LEU A 1 181 ? 13.307 -9.907 -22.864 1.00 88.75 181 LEU A N 1
ATOM 1545 C CA . LEU A 1 181 ? 14.668 -9.804 -22.323 1.00 88.75 181 LEU A CA 1
ATOM 1546 C C . LEU A 1 181 ? 15.458 -8.742 -23.102 1.00 88.75 181 LEU A C 1
ATOM 1548 O O . LEU A 1 181 ? 15.327 -8.652 -24.328 1.00 88.75 181 LEU A O 1
ATOM 1552 N N . VAL A 1 182 ? 16.303 -7.967 -22.422 1.00 86.06 182 VAL A N 1
ATOM 1553 C CA . VAL A 1 182 ? 17.050 -6.843 -23.013 1.00 86.06 182 VAL A CA 1
ATOM 1554 C C . VAL A 1 182 ? 17.837 -7.289 -24.245 1.00 86.06 182 VAL A C 1
ATOM 1556 O O . VAL A 1 182 ? 17.734 -6.670 -25.304 1.00 86.06 182 VAL A O 1
ATOM 1559 N N . ALA A 1 183 ? 18.544 -8.418 -24.157 1.00 84.12 183 ALA A N 1
ATOM 1560 C CA . ALA A 1 183 ? 19.303 -8.968 -25.280 1.00 84.12 183 ALA A CA 1
ATOM 1561 C C . ALA A 1 183 ? 18.410 -9.325 -26.486 1.00 84.12 183 ALA A C 1
ATOM 1563 O O . ALA A 1 183 ? 18.769 -9.059 -27.634 1.00 84.12 183 ALA A O 1
ATOM 1564 N N . ALA A 1 184 ? 17.227 -9.897 -26.237 1.00 86.25 184 ALA A N 1
ATOM 1565 C CA . ALA A 1 184 ? 16.271 -10.235 -27.290 1.00 86.25 184 ALA A CA 1
ATOM 1566 C C . ALA A 1 184 ? 15.682 -8.974 -27.938 1.00 86.25 184 ALA A C 1
ATOM 1568 O O . ALA A 1 184 ? 15.565 -8.910 -29.160 1.00 86.25 184 ALA A O 1
ATOM 1569 N N . ARG A 1 185 ? 15.383 -7.942 -27.139 1.00 85.50 185 ARG A N 1
ATOM 1570 C CA . ARG A 1 185 ? 14.904 -6.643 -27.629 1.00 85.50 185 ARG A CA 1
ATOM 1571 C C . ARG A 1 185 ? 15.931 -5.964 -28.533 1.00 85.50 185 ARG A C 1
ATOM 1573 O O . ARG A 1 185 ? 15.548 -5.476 -29.593 1.00 85.50 185 ARG A O 1
ATOM 1580 N N . ILE A 1 186 ? 17.209 -5.965 -28.140 1.00 81.12 186 ILE A N 1
ATOM 1581 C CA . ILE A 1 186 ? 18.313 -5.433 -28.954 1.00 81.12 186 ILE A CA 1
ATOM 1582 C C . ILE A 1 186 ? 18.330 -6.139 -30.312 1.00 81.12 186 ILE A C 1
ATOM 1584 O O . ILE A 1 186 ? 18.208 -5.481 -31.341 1.00 81.12 186 ILE A O 1
ATOM 1588 N N . ARG A 1 187 ? 18.366 -7.481 -30.324 1.00 83.38 187 ARG A N 1
ATOM 1589 C CA . ARG A 1 187 ? 18.365 -8.275 -31.567 1.00 83.38 187 ARG A CA 1
ATOM 1590 C C . ARG A 1 187 ? 17.149 -7.978 -32.440 1.00 83.38 187 ARG A C 1
ATOM 1592 O O . ARG A 1 187 ? 17.300 -7.713 -33.628 1.00 83.38 187 ARG A O 1
ATOM 1599 N N . PHE A 1 188 ? 15.954 -7.994 -31.855 1.00 84.31 188 PHE A N 1
ATOM 1600 C CA . PHE A 1 188 ? 14.708 -7.747 -32.576 1.00 84.31 188 PHE A CA 1
ATOM 1601 C C . PHE A 1 188 ? 14.690 -6.360 -33.231 1.00 84.31 188 PHE A C 1
ATOM 1603 O O . PHE A 1 188 ? 14.354 -6.234 -34.410 1.00 84.31 188 PHE A O 1
ATOM 1610 N N . LYS A 1 189 ? 15.095 -5.317 -32.498 1.00 82.19 189 LYS A N 1
ATOM 1611 C CA . LYS A 1 189 ? 15.159 -3.947 -33.022 1.00 82.19 189 LYS A CA 1
ATOM 1612 C C . LYS A 1 189 ? 16.219 -3.799 -34.109 1.00 82.19 189 LYS A C 1
ATOM 1614 O O . LYS A 1 189 ? 15.904 -3.224 -35.147 1.00 82.19 189 LYS A O 1
ATOM 1619 N N . THR A 1 190 ? 17.411 -4.372 -33.929 1.00 81.69 190 THR A N 1
ATOM 1620 C CA . THR A 1 190 ? 18.456 -4.390 -34.965 1.00 81.69 190 THR A CA 1
ATOM 1621 C C . THR A 1 190 ? 17.957 -5.049 -36.248 1.00 81.69 190 THR A C 1
ATOM 1623 O O . THR A 1 190 ? 18.087 -4.476 -37.326 1.00 81.69 190 THR A O 1
ATOM 1626 N N . LEU A 1 191 ? 17.328 -6.224 -36.141 1.00 83.88 191 LEU A N 1
ATOM 1627 C CA . LEU A 1 191 ? 16.784 -6.940 -37.296 1.00 83.88 191 LEU A CA 1
ATOM 1628 C C . LEU A 1 191 ? 15.656 -6.158 -37.974 1.00 83.88 191 LEU A C 1
ATOM 1630 O O . LEU A 1 191 ? 15.610 -6.083 -39.198 1.00 83.88 191 LEU A O 1
ATOM 1634 N N . THR A 1 192 ? 14.777 -5.530 -37.192 1.00 85.19 192 THR A N 1
ATOM 1635 C CA . THR A 1 192 ? 13.682 -4.710 -37.728 1.00 85.19 192 THR A CA 1
ATOM 1636 C C . THR A 1 192 ? 14.214 -3.478 -38.462 1.00 85.19 192 THR A C 1
ATOM 1638 O O . THR A 1 192 ? 13.720 -3.150 -39.539 1.00 85.19 192 THR A O 1
ATOM 1641 N N . LEU A 1 193 ? 15.226 -2.802 -37.909 1.00 81.38 193 LEU A N 1
ATOM 1642 C CA . LEU A 1 193 ? 15.894 -1.673 -38.562 1.00 81.38 193 LEU A CA 1
ATOM 1643 C C . LEU A 1 193 ? 16.560 -2.109 -39.869 1.00 81.38 193 LEU A C 1
ATOM 1645 O O . LEU A 1 193 ? 16.329 -1.481 -40.899 1.00 81.38 193 LEU A O 1
ATOM 1649 N N . ALA A 1 194 ? 17.306 -3.217 -39.848 1.00 81.94 194 ALA A N 1
ATOM 1650 C CA . ALA A 1 194 ? 17.953 -3.763 -41.036 1.00 81.94 194 ALA A CA 1
ATOM 1651 C C . ALA A 1 194 ? 16.935 -4.140 -42.123 1.00 81.94 194 ALA A C 1
ATOM 1653 O O . ALA A 1 194 ? 17.115 -3.809 -43.294 1.00 81.94 194 ALA A O 1
ATOM 1654 N N . TYR A 1 195 ? 15.827 -4.776 -41.736 1.00 85.75 195 TYR A N 1
ATOM 1655 C CA . TYR A 1 195 ? 14.740 -5.117 -42.650 1.00 85.75 195 TYR A CA 1
ATOM 1656 C C . TYR A 1 195 ? 14.102 -3.871 -43.272 1.00 85.75 195 TYR A C 1
ATOM 1658 O O . TYR A 1 195 ? 13.930 -3.817 -44.487 1.00 85.75 195 TYR A O 1
ATOM 1666 N N . LYS A 1 196 ? 13.782 -2.852 -42.462 1.00 84.75 196 LYS A N 1
ATOM 1667 C CA . LYS A 1 196 ? 13.196 -1.593 -42.950 1.00 84.75 196 LYS A CA 1
ATOM 1668 C C . LYS A 1 196 ? 14.139 -0.843 -43.879 1.00 84.75 196 LYS A C 1
ATOM 1670 O O . LYS A 1 196 ? 13.685 -0.291 -44.870 1.00 84.75 196 LYS A O 1
ATOM 1675 N N . ALA A 1 197 ? 15.431 -0.838 -43.582 1.00 84.56 197 ALA A N 1
ATOM 1676 C CA . ALA A 1 197 ? 16.418 -0.197 -44.435 1.00 84.56 197 ALA A CA 1
ATOM 1677 C C . ALA A 1 197 ? 16.628 -0.935 -45.762 1.00 84.56 197 ALA A C 1
ATOM 1679 O O . ALA A 1 197 ? 16.807 -0.284 -46.787 1.00 84.56 197 ALA A O 1
ATOM 1680 N N . LYS A 1 198 ? 16.513 -2.267 -45.765 1.00 83.81 198 LYS A N 1
ATOM 1681 C CA . LYS A 1 198 ? 16.592 -3.077 -46.984 1.00 83.81 198 LYS A CA 1
ATOM 1682 C C . LYS A 1 198 ? 15.328 -2.996 -47.852 1.00 83.81 198 LYS A C 1
ATOM 1684 O O . LYS A 1 198 ? 15.438 -2.834 -49.059 1.00 83.81 198 LYS A O 1
ATOM 1689 N N . ASN A 1 199 ? 14.147 -3.147 -47.250 1.00 84.50 199 ASN A N 1
ATOM 1690 C CA . ASN A 1 199 ? 12.895 -3.414 -47.972 1.00 84.50 199 ASN A CA 1
ATOM 1691 C C . ASN A 1 199 ? 11.851 -2.290 -47.858 1.00 84.50 199 ASN A C 1
ATOM 1693 O O . ASN A 1 199 ? 10.786 -2.393 -48.457 1.00 84.50 199 ASN A O 1
ATOM 1697 N N . GLY A 1 200 ? 12.092 -1.257 -47.048 1.00 80.44 200 GLY A N 1
ATOM 1698 C CA . GLY A 1 200 ? 11.086 -0.255 -46.703 1.00 80.44 200 GLY A CA 1
ATOM 1699 C C . GLY A 1 200 ? 11.586 1.193 -46.752 1.00 80.44 200 GLY A C 1
ATOM 1700 O O . GLY A 1 200 ? 12.714 1.484 -47.174 1.00 80.44 200 GLY A O 1
ATOM 1701 N N . PRO A 1 201 ? 10.735 2.140 -46.321 1.00 80.25 201 PRO A N 1
ATOM 1702 C CA . PRO A 1 201 ? 11.134 3.524 -46.150 1.00 80.25 201 PRO A CA 1
ATOM 1703 C C . PRO A 1 201 ? 12.040 3.622 -44.920 1.00 80.25 201 PRO A C 1
ATOM 1705 O O . PRO A 1 201 ? 11.612 3.453 -43.777 1.00 80.25 201 PRO A O 1
ATOM 1708 N N . ALA A 1 202 ? 13.315 3.890 -45.169 1.00 82.69 202 ALA A N 1
ATOM 1709 C CA . ALA A 1 202 ? 14.288 4.237 -44.149 1.00 82.69 202 ALA A CA 1
ATOM 1710 C C . ALA A 1 202 ? 15.032 5.501 -44.585 1.00 82.69 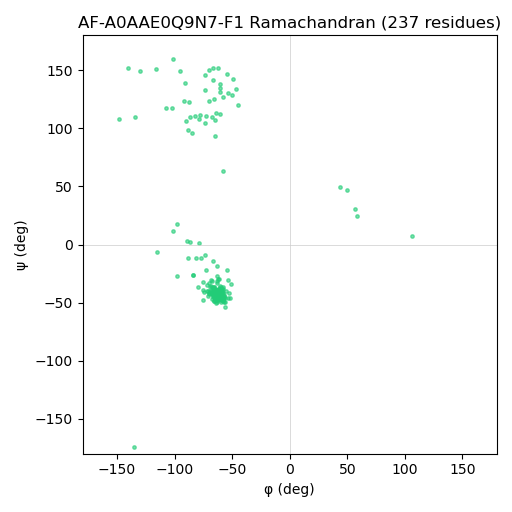202 ALA A C 1
ATOM 1712 O O . ALA A 1 202 ? 15.213 5.696 -45.794 1.00 82.69 202 ALA A O 1
ATOM 1713 N N . PRO A 1 203 ? 15.475 6.335 -43.631 1.00 84.75 203 PRO A N 1
ATOM 1714 C CA . PRO A 1 203 ? 16.304 7.489 -43.935 1.00 84.75 203 PRO A CA 1
ATOM 1715 C C . PRO A 1 203 ? 17.550 7.102 -44.735 1.00 84.75 203 PRO A C 1
ATOM 1717 O O . PRO A 1 203 ? 18.115 6.021 -44.533 1.00 84.75 203 PRO A O 1
ATOM 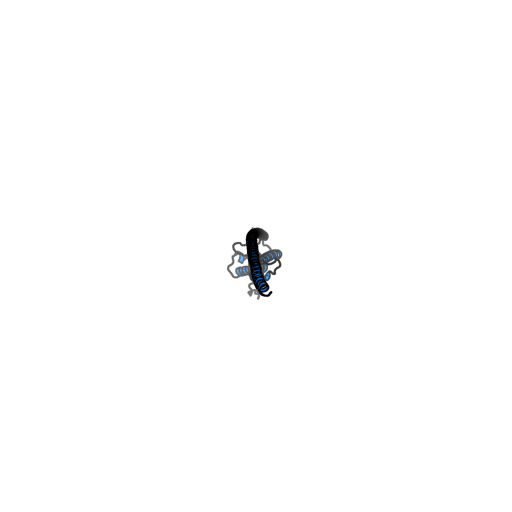1720 N N . SER A 1 204 ? 17.994 8.001 -45.613 1.00 83.56 204 SER A N 1
ATOM 1721 C CA . SER A 1 204 ? 19.164 7.800 -46.477 1.00 83.56 204 SER A CA 1
ATOM 1722 C C . SER A 1 204 ? 20.405 7.387 -45.684 1.00 83.56 204 SER A C 1
ATOM 1724 O O . SER A 1 204 ? 21.080 6.435 -46.070 1.00 83.56 204 SER A O 1
ATOM 1726 N N . TYR A 1 205 ? 20.639 8.011 -44.525 1.00 82.19 205 TYR A N 1
ATOM 1727 C CA . TYR A 1 205 ? 21.772 7.686 -43.658 1.00 82.19 205 TYR A CA 1
ATOM 1728 C C . TYR A 1 205 ? 21.750 6.230 -43.159 1.00 82.19 205 TYR A C 1
ATOM 1730 O O . TYR A 1 205 ? 22.798 5.605 -43.083 1.00 82.19 205 TYR A O 1
ATOM 1738 N N . VAL A 1 206 ? 20.580 5.640 -42.873 1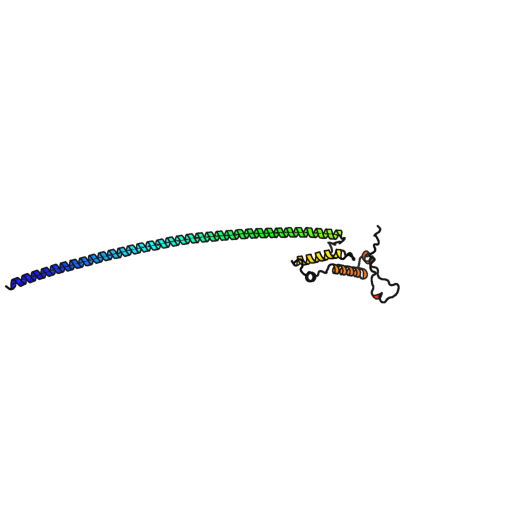.00 81.31 206 VAL A N 1
ATOM 1739 C CA . VAL A 1 206 ? 20.488 4.230 -42.438 1.00 81.31 206 VAL A CA 1
ATOM 1740 C C . VAL A 1 206 ? 20.693 3.282 -43.615 1.00 81.31 206 VAL A C 1
ATOM 1742 O O . VAL A 1 206 ? 21.342 2.250 -43.466 1.00 81.31 206 VAL A O 1
ATOM 1745 N N . LYS A 1 207 ? 20.152 3.621 -44.791 1.00 82.12 207 LYS A N 1
ATOM 1746 C CA . LYS A 1 207 ? 20.349 2.824 -46.010 1.00 82.12 207 LYS A CA 1
ATOM 1747 C C . LYS A 1 207 ? 21.825 2.770 -46.407 1.00 82.12 207 LYS A C 1
ATOM 1749 O O . LYS A 1 207 ? 22.299 1.703 -46.776 1.00 82.12 207 LYS A O 1
ATOM 1754 N N . ALA A 1 208 ? 22.548 3.881 -46.252 1.00 83.50 208 ALA A N 1
ATOM 1755 C CA . ALA A 1 208 ? 23.983 3.965 -46.519 1.00 83.50 208 ALA A CA 1
ATOM 1756 C C . ALA A 1 208 ? 24.830 3.054 -45.608 1.00 83.50 208 ALA A C 1
ATOM 1758 O O . ALA A 1 208 ? 25.891 2.596 -46.022 1.00 83.50 208 ALA A O 1
ATOM 1759 N N . LEU A 1 209 ? 24.353 2.741 -44.396 1.00 79.88 209 LEU A N 1
ATOM 1760 C CA . LEU A 1 209 ? 25.034 1.828 -43.466 1.00 79.88 209 LEU A CA 1
ATOM 1761 C C . LEU A 1 209 ? 24.873 0.343 -43.833 1.00 79.88 209 LEU A C 1
ATOM 1763 O O . LEU A 1 209 ? 25.541 -0.507 -43.245 1.00 79.88 209 LEU A O 1
ATOM 1767 N N . ILE A 1 210 ? 23.977 0.002 -44.765 1.00 81.81 210 ILE A N 1
ATOM 1768 C CA . ILE A 1 210 ? 23.711 -1.381 -45.160 1.00 81.81 210 ILE A CA 1
ATOM 1769 C C . ILE A 1 210 ? 24.283 -1.646 -46.546 1.00 81.81 210 ILE A C 1
ATOM 1771 O O . ILE A 1 210 ? 23.813 -1.108 -47.543 1.00 81.81 210 ILE A O 1
ATOM 1775 N N . THR A 1 211 ? 25.239 -2.569 -46.621 1.00 81.81 211 THR A N 1
ATOM 1776 C CA . THR A 1 211 ? 25.818 -3.007 -47.893 1.00 81.81 211 THR A CA 1
ATOM 1777 C C . THR A 1 211 ? 25.235 -4.366 -48.300 1.00 81.81 211 THR A C 1
ATOM 1779 O O . THR A 1 211 ? 25.429 -5.360 -47.584 1.00 81.81 211 THR A O 1
ATOM 1782 N N . PRO A 1 212 ? 24.515 -4.461 -49.436 1.00 80.31 212 PRO A N 1
ATOM 1783 C CA . PRO A 1 212 ? 24.100 -5.740 -49.999 1.00 80.31 212 PRO A CA 1
ATOM 1784 C C . PRO A 1 212 ? 25.325 -6.591 -50.331 1.00 80.31 212 PRO A C 1
ATOM 1786 O O . PRO A 1 212 ? 26.311 -6.094 -50.872 1.00 80.31 212 PRO A O 1
ATOM 1789 N N . ARG A 1 213 ? 25.274 -7.892 -50.035 1.00 80.00 213 ARG A N 1
ATOM 1790 C CA . ARG A 1 213 ? 26.347 -8.804 -50.430 1.00 80.00 213 ARG A CA 1
ATOM 1791 C C . ARG A 1 213 ? 26.264 -9.055 -51.933 1.00 80.00 213 ARG A C 1
ATOM 1793 O O . ARG A 1 213 ? 25.434 -9.843 -52.381 1.00 80.00 213 ARG A O 1
ATOM 1800 N N . THR A 1 214 ? 27.162 -8.442 -52.693 1.00 72.56 214 THR A N 1
ATOM 1801 C CA . THR A 1 214 ? 27.389 -8.769 -54.101 1.00 72.56 214 THR A CA 1
ATOM 1802 C C . THR A 1 214 ? 28.413 -9.901 -54.186 1.00 72.56 214 THR A C 1
ATOM 1804 O O . THR A 1 214 ? 29.500 -9.834 -53.614 1.00 72.56 214 THR A O 1
ATOM 1807 N N . ALA A 1 215 ? 28.037 -11.010 -54.823 1.00 74.06 215 ALA A N 1
ATOM 1808 C CA . ALA A 1 215 ? 28.978 -12.084 -55.118 1.00 74.06 215 ALA A CA 1
ATOM 1809 C C . ALA A 1 215 ? 29.589 -11.833 -56.506 1.00 74.06 215 ALA A C 1
ATOM 1811 O O . ALA A 1 215 ? 28.841 -11.487 -57.418 1.00 74.06 215 ALA A O 1
ATOM 1812 N N . PRO A 1 216 ? 30.899 -12.061 -56.703 1.00 76.94 216 PRO A N 1
ATOM 1813 C CA . PRO A 1 216 ? 31.545 -11.881 -58.007 1.00 76.94 216 PRO A CA 1
ATOM 1814 C C . PRO A 1 216 ? 31.052 -12.882 -59.066 1.00 76.94 216 PRO A C 1
ATOM 1816 O O . PRO A 1 216 ? 31.289 -12.703 -60.252 1.00 76.94 216 PRO A O 1
ATOM 1819 N N . ARG A 1 217 ? 30.358 -13.945 -58.643 1.00 78.62 217 ARG A N 1
ATOM 1820 C CA . ARG A 1 217 ? 29.770 -14.973 -59.505 1.00 78.62 217 ARG A CA 1
ATOM 1821 C C . ARG A 1 217 ? 28.398 -15.385 -58.984 1.00 78.62 217 ARG A C 1
ATOM 1823 O O . ARG A 1 217 ? 28.161 -15.337 -57.774 1.00 78.62 217 ARG A O 1
ATOM 1830 N N . SER A 1 218 ? 27.517 -15.831 -59.879 1.00 76.12 218 SER A N 1
ATOM 1831 C CA . SER A 1 218 ? 26.191 -16.330 -59.504 1.00 76.12 218 SER A CA 1
ATOM 1832 C C . SER A 1 218 ? 26.328 -17.589 -58.640 1.00 76.12 218 SER A C 1
ATOM 1834 O O . SER A 1 218 ? 26.8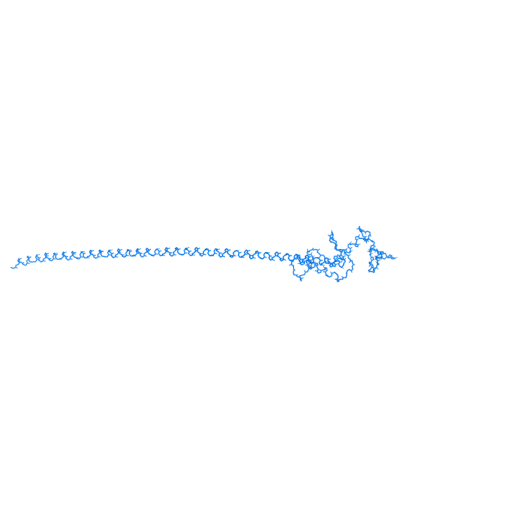42 -18.619 -59.074 1.00 76.12 218 SER A O 1
ATOM 1836 N N . LEU A 1 219 ? 25.929 -17.482 -57.375 1.00 78.94 219 LEU A N 1
ATOM 1837 C CA . LEU A 1 219 ? 25.954 -18.560 -56.389 1.00 78.94 219 LEU A CA 1
ATOM 1838 C C . LEU A 1 219 ? 24.523 -18.873 -55.977 1.00 78.94 219 LEU A C 1
ATOM 1840 O O . LEU A 1 219 ? 23.716 -17.966 -55.864 1.00 78.94 219 LEU A O 1
ATOM 1844 N N . ARG A 1 220 ? 24.212 -20.113 -55.587 1.00 72.06 220 ARG A N 1
ATOM 1845 C CA . ARG A 1 220 ? 22.890 -20.437 -55.003 1.00 72.06 220 ARG A CA 1
ATOM 1846 C C . ARG A 1 220 ? 22.524 -19.565 -53.790 1.00 72.06 220 ARG A C 1
ATOM 1848 O O . ARG A 1 220 ? 21.356 -19.428 -53.463 1.00 72.06 220 ARG A O 1
ATOM 1855 N N . SER A 1 221 ? 23.510 -18.964 -53.124 1.00 70.00 221 SER A N 1
ATOM 1856 C CA . SER A 1 221 ? 23.313 -18.048 -51.999 1.00 70.00 221 SER A CA 1
ATOM 1857 C C . SER A 1 221 ? 22.973 -16.604 -52.401 1.00 70.00 221 SER A C 1
ATOM 1859 O O . SER A 1 221 ? 22.547 -15.846 -51.528 1.00 70.00 221 SER A O 1
ATOM 1861 N N . THR A 1 222 ? 23.107 -16.200 -53.673 1.00 67.94 222 THR A N 1
ATOM 1862 C CA . THR A 1 222 ? 22.744 -14.840 -54.124 1.00 67.94 222 THR A CA 1
ATOM 1863 C C . THR A 1 222 ? 21.237 -14.597 -54.074 1.00 67.94 222 THR A C 1
ATOM 1865 O O . THR A 1 222 ? 20.823 -13.488 -53.742 1.00 67.94 222 THR A O 1
ATOM 1868 N N . SER A 1 223 ? 20.411 -15.634 -54.259 1.00 68.69 223 SER A N 1
ATOM 1869 C CA . SER A 1 223 ? 18.946 -15.558 -54.112 1.00 68.69 223 SER A CA 1
ATOM 1870 C C . SER A 1 223 ? 18.489 -15.218 -52.687 1.00 68.69 223 SER A C 1
ATOM 1872 O O . SER A 1 223 ? 17.374 -14.748 -52.486 1.00 68.69 223 SER A O 1
ATOM 1874 N N . THR A 1 224 ? 19.356 -15.401 -51.682 1.00 73.12 224 THR A N 1
ATOM 1875 C CA . THR A 1 224 ? 19.023 -15.154 -50.267 1.00 73.12 224 THR A CA 1
ATOM 1876 C C . THR A 1 224 ? 19.228 -13.701 -49.820 1.00 73.12 224 THR A C 1
ATOM 1878 O O . THR A 1 224 ? 19.014 -13.390 -48.649 1.00 73.12 224 THR A O 1
ATOM 1881 N N . ALA A 1 225 ? 19.631 -12.802 -50.734 1.00 70.88 225 ALA A N 1
ATOM 1882 C CA . ALA A 1 225 ? 19.746 -11.354 -50.521 1.00 70.88 225 ALA A CA 1
ATOM 1883 C C . ALA A 1 225 ? 20.408 -10.981 -49.172 1.00 70.88 225 ALA A C 1
ATOM 1885 O O . ALA A 1 225 ? 19.874 -10.200 -48.375 1.00 70.88 225 ALA A O 1
ATOM 1886 N N . ARG A 1 226 ? 21.559 -11.607 -48.894 1.00 77.88 226 ARG A N 1
ATOM 1887 C CA . ARG A 1 226 ? 22.326 -11.435 -47.653 1.00 77.88 226 ARG A CA 1
ATOM 1888 C C . ARG A 1 226 ? 22.960 -10.046 -47.581 1.00 77.88 226 ARG A C 1
ATOM 1890 O O . ARG A 1 226 ? 23.319 -9.465 -48.600 1.00 77.88 226 ARG A O 1
ATOM 1897 N N . LEU A 1 227 ? 23.128 -9.543 -46.363 1.00 81.19 227 LEU A N 1
ATOM 1898 C CA . LEU A 1 227 ? 23.863 -8.310 -46.084 1.00 81.19 227 LEU A CA 1
ATOM 1899 C C . LEU A 1 227 ? 25.310 -8.641 -45.712 1.00 81.19 227 LEU A C 1
ATOM 1901 O O . LEU A 1 227 ? 25.584 -9.711 -45.159 1.00 81.19 227 LEU A O 1
ATOM 1905 N N . VAL A 1 228 ? 26.235 -7.740 -46.032 1.00 80.31 228 VAL A N 1
ATOM 1906 C CA . VAL A 1 228 ? 27.620 -7.832 -45.560 1.00 80.31 228 VAL A CA 1
ATOM 1907 C C . VAL A 1 228 ? 27.648 -7.453 -44.073 1.00 80.31 228 VAL A C 1
ATOM 1909 O O . VAL A 1 228 ? 27.031 -6.451 -43.707 1.00 80.31 228 VAL A O 1
ATOM 1912 N N . PRO A 1 229 ? 28.318 -8.229 -43.197 1.00 70.25 229 PRO A N 1
ATOM 1913 C CA . PRO A 1 229 ? 28.530 -7.813 -41.818 1.00 70.25 229 PRO A CA 1
ATOM 1914 C C . PRO A 1 229 ? 29.279 -6.473 -41.803 1.00 70.25 229 PRO A C 1
ATOM 1916 O O . PRO A 1 229 ? 30.324 -6.378 -42.450 1.00 70.25 229 PRO A O 1
ATOM 1919 N N . PRO A 1 230 ? 28.778 -5.444 -41.103 1.00 67.00 230 PRO A N 1
ATOM 1920 C CA . PRO A 1 230 ? 29.511 -4.194 -40.974 1.00 67.00 230 PRO A CA 1
ATOM 1921 C C . PRO A 1 230 ? 30.855 -4.461 -40.284 1.00 67.00 230 PRO A C 1
ATOM 1923 O O . PRO A 1 230 ? 30.926 -5.206 -39.303 1.00 67.00 230 PRO A O 1
ATOM 1926 N N . SER A 1 231 ? 31.929 -3.879 -40.819 1.00 63.25 231 SER A N 1
ATOM 1927 C CA . SER A 1 231 ? 33.248 -3.928 -40.186 1.00 63.25 231 SER A CA 1
ATOM 1928 C C . SER A 1 231 ? 33.198 -3.152 -38.870 1.00 63.25 231 SER A C 1
ATOM 1930 O O . SER A 1 231 ? 32.843 -1.979 -38.868 1.00 63.25 231 SER A O 1
ATOM 1932 N N . LEU A 1 232 ? 33.581 -3.793 -37.763 1.00 58.56 232 LEU A N 1
ATOM 1933 C CA . LEU A 1 232 ? 33.724 -3.150 -36.445 1.00 58.56 232 LEU A CA 1
ATOM 1934 C C . LEU A 1 232 ? 35.031 -2.346 -36.312 1.00 58.56 232 LEU A C 1
ATOM 1936 O O . LEU A 1 232 ? 35.319 -1.815 -35.246 1.00 58.56 232 LEU A O 1
ATOM 1940 N N . ARG A 1 233 ? 35.848 -2.295 -37.369 1.00 53.56 233 ARG A N 1
ATOM 1941 C CA . ARG A 1 233 ? 37.082 -1.509 -37.406 1.00 53.56 233 ARG A CA 1
ATOM 1942 C C . ARG A 1 233 ? 36.698 -0.071 -37.755 1.00 53.56 233 ARG A C 1
ATOM 1944 O O . ARG A 1 233 ? 36.213 0.161 -38.862 1.00 53.56 233 ARG A O 1
ATOM 1951 N N . GLU A 1 234 ? 36.844 0.834 -36.790 1.00 47.88 234 GLU A N 1
ATOM 1952 C CA . GLU A 1 234 ? 36.566 2.265 -36.924 1.00 47.88 234 GLU A CA 1
ATOM 1953 C C . GLU A 1 234 ? 37.154 2.802 -38.236 1.00 47.88 234 GLU A C 1
ATOM 1955 O O . GLU A 1 234 ? 38.359 2.730 -38.467 1.00 47.88 234 GLU A O 1
ATOM 1960 N N . LYS A 1 235 ? 36.304 3.346 -39.108 1.00 42.62 235 LYS A N 1
ATOM 1961 C CA . LYS A 1 235 ? 36.733 4.499 -39.891 1.00 42.62 235 LYS A CA 1
ATOM 1962 C C . LYS A 1 235 ? 36.424 5.681 -38.994 1.00 42.62 235 LYS A C 1
ATOM 1964 O O . LYS A 1 235 ? 35.248 5.919 -38.722 1.00 42.62 235 LYS A O 1
ATOM 1969 N N . GLY A 1 236 ? 37.468 6.319 -38.469 1.00 39.19 236 GLY A N 1
ATOM 1970 C CA . GLY A 1 236 ? 37.324 7.587 -37.771 1.00 39.19 236 GLY A CA 1
ATOM 1971 C C . GLY A 1 236 ? 36.440 8.503 -38.608 1.00 39.19 236 GLY A C 1
ATOM 1972 O O . GLY A 1 236 ? 36.579 8.563 -39.832 1.00 39.19 236 GLY A O 1
ATOM 1973 N N . TYR A 1 237 ? 35.475 9.140 -37.956 1.00 39.19 237 TYR A N 1
ATOM 1974 C CA . TYR A 1 237 ? 34.889 10.346 -38.506 1.00 39.19 237 TYR A CA 1
ATOM 1975 C C . TYR A 1 237 ? 36.031 11.365 -38.516 1.00 39.19 237 TYR A C 1
ATOM 1977 O O . TYR A 1 237 ? 36.336 11.946 -37.480 1.00 39.19 237 TYR A O 1
ATOM 1985 N N . GLU A 1 238 ? 36.747 11.459 -39.635 1.00 32.94 238 GLU A N 1
ATOM 1986 C CA . GLU A 1 238 ? 37.567 12.633 -39.904 1.00 32.94 238 GLU A CA 1
ATOM 1987 C C . GLU A 1 238 ? 36.587 13.791 -40.116 1.00 32.94 238 GLU A C 1
ATOM 1989 O O . GLU A 1 238 ? 35.791 13.770 -41.061 1.00 32.94 238 GLU A O 1
ATOM 1994 N N . GLU A 1 239 ? 36.568 14.703 -39.143 1.00 34.25 239 GLU A N 1
ATOM 1995 C CA . GLU A 1 239 ? 36.070 16.073 -39.305 1.00 34.25 239 GLU A CA 1
ATOM 1996 C C . GLU A 1 239 ? 37.088 16.905 -40.089 1.00 34.25 239 GLU A C 1
ATOM 1998 O O . GLU A 1 239 ? 38.305 16.739 -39.834 1.00 34.25 239 GLU A O 1
#

Foldseek 3Di:
DPPVVVVVVVVVVVVVVVVVVVVVVVVVVVVVVVVVVVVVVVVVVVVVVVVVVVVVVVVVVVVVVVVVVVVVVVVVVVVVVVVVVVVVVVVVVVVVVVVVVVVVVVVVVVVVVVVVVVVVVCVVVVFDQPPVDRDTPQDPPDDVVVLVVVQLVVQVVLCVVVVHDSPPDRVVSCVVVVHDRSVVSSVVVVVVLLCCLVPHDDDPVSVVQWAFDDDPDDDPCVVVRDTDDRDPPDPPPPD

Radius of gyration: 62.16 Å; Cα contacts (8 Å, |Δi|>4): 80; chains: 1; bounding box: 124×48×178 Å

Sequence (239 aa):
MVKNKRKAKKRKKKEKKRNEKKRVKKSMDEKKRKRREEKRIKEERSRQEKRKEKKRKEKKRKRGGEQRREEKKEKKRVKKSMEEKNRTRREEKRREEKRREKNDTMASARISVCLVDISSWMMAHQLKLNPSKTELLVIPGLPLNAIRPLQMIQNAAAQLVFNLHKFSHTTPLLRSLHWFLVAARIRFKTLTLAYKAKNGPAPSYVKALITPRTAPRSLRSTSTARLVPPSLREKGYEE

Secondary structure (DSSP, 8-state):
--HHHHHHHHHHHHHHHHHHHHHHHHHHHHHHHHHHHHHHHHHHHHHHHHHHHHHHHHHHHHHHHHHHHHHHHHHHHHHHHHHHHHHHHHHHHHHHHHHHHHHHHHHHHHHHHHHHHHHHHHHHTT--B-TTS--B---TT--HHHHHHHHHHHHHHHHHHTT--TTS--HHHHHHTTPPPHHHHHHHHHHHHHHHHHHS---HHHHHT--B---SS--TTGGG-PBPPPP-S------